Protein AF-A0A8X7PWW2-F1 (afdb_monomer_lite)

Secondary structure (DSSP, 8-state):
-HHHHHHHHHHHHHHHHHHHHHHHHHHHHHHHHHHHHHHHHHHHHHHHHHHHHHHHHHHHHHHHHHHHHHHHHHHHHHHHHHHHHHHHHHHHHHHHHHHHHHHHHHHHHHHHHHHHHHHHHHHHHHHHHHHHHHHHHHHHHHHGGGHHHHHHHHHHHHHHHHHHHHHHHHTTS-HHHHHHHHHHHT--HHHHHHHT---S---------------------------------SSSSHHHHHHHHHHHHHHHHHHHHHHHHHHHHHTSPPP-TTHHHHHHHHHHHHHHHHHHHHHTT--

Foldseek 3Di:
DVVVVVVVVVVVVVVVVVVVVVVVVVVVVVVVVVVVVVVVVVVVVVVVVVVVVVVVVVVVVVVVVVVVVVVVVVVVVVVVVVVVVVVVVVVVVVVVVVVVVVVVVVVVVVVVVVVVVVVVVVVVCVVVVVVVVVVVVVVVVVCVVVPVVVVVVVVVLVVVLVVLVVVCVVVVNDPVSVVVSCVSVVDDLVVCVVVPHRPDDDDDDYDDDDDDDDDDDDDDDDDDDDDDDDDPDDPPPVVVVVVVVVVVVVVVVVVVVVVVVVVVVVPDPDPDPVVVVVVVVVVVVVVVVVVVVVVVPPD

Organism: Brassica carinata (NCBI:txid52824)

pLDDT: mean 73.0, std 20.3, range [29.95, 98.56]

Radius of gyration: 68.75 Å; chains: 1; bounding box: 147×40×204 Å

Sequence (299 aa):
MDIELERTLKQAMANQEDNRLSNDNQNRKLKETIDDLNLKLTNCLRTIESKNVELLNLQTALGQYYAKSAKEHFERELMVAKDEMMKLNARLKDADERLESSNKEKEDLTAKLVRKRVSKVEEDNATTVLEQSMTRLNRMSVESDNLADRCLMSNKLCMIAIKLLVTYFQKNHSKEVLDLMVRMLGFSEEDKERIGVAQQGGGGKGVVRGVLGLPGRFVGGILGGKSAGSHANVAASDNQSLRIYGWISYSKTQKSEKEEKQKRQQQQPKPNKIRRRQDKTHLCRLNQNSQRCSQITRE

Structure (mmCIF, N/CA/C/O backbone):
data_AF-A0A8X7PWW2-F1
#
_entry.id   AF-A0A8X7PWW2-F1
#
loop_
_atom_site.group_PDB
_atom_site.id
_atom_site.type_symbol
_atom_site.label_atom_id
_atom_site.label_alt_id
_atom_site.label_comp_id
_atom_site.label_asym_id
_atom_site.label_entity_id
_atom_site.label_seq_id
_atom_site.pdbx_PDB_ins_code
_atom_site.Cartn_x
_atom_site.Cartn_y
_atom_site.Cartn_z
_atom_site.occupancy
_atom_site.B_iso_or_equiv
_atom_site.auth_seq_id
_atom_site.auth_comp_id
_atom_site.auth_asym_id
_atom_site.auth_atom_id
_atom_site.pdbx_PDB_model_num
ATOM 1 N N . MET A 1 1 ? -64.036 -21.396 77.551 1.00 61.25 1 MET A N 1
ATOM 2 C CA . MET A 1 1 ? -63.713 -21.482 76.111 1.00 61.25 1 MET A CA 1
ATOM 3 C C . MET A 1 1 ? -63.054 -20.193 75.609 1.00 61.25 1 MET A C 1
ATOM 5 O O . MET A 1 1 ? -62.076 -20.294 74.886 1.00 61.25 1 MET A O 1
ATOM 9 N N . ASP A 1 2 ? -63.476 -19.006 76.069 1.00 77.81 2 ASP A N 1
ATOM 10 C CA . ASP A 1 2 ? -62.911 -17.710 75.626 1.00 77.81 2 ASP A CA 1
ATOM 11 C C . ASP A 1 2 ? -61.417 -17.476 75.923 1.00 77.81 2 ASP A C 1
ATOM 13 O O . ASP A 1 2 ? -60.705 -16.931 75.085 1.00 77.81 2 ASP A O 1
ATOM 17 N N . ILE A 1 3 ? -60.899 -17.932 77.069 1.00 86.94 3 ILE A N 1
ATOM 18 C CA . ILE A 1 3 ? -59.500 -17.662 77.476 1.00 86.94 3 ILE A CA 1
ATOM 19 C C . ILE A 1 3 ? -58.479 -18.350 76.547 1.00 86.94 3 ILE A C 1
ATOM 21 O O . ILE A 1 3 ? -57.385 -17.840 76.302 1.00 86.94 3 ILE A O 1
ATOM 25 N N . GLU A 1 4 ? -58.819 -19.528 76.027 1.00 89.38 4 GLU A N 1
ATOM 26 C CA . GLU A 1 4 ? -57.927 -20.335 75.187 1.00 89.38 4 GLU A CA 1
ATOM 27 C C . GLU A 1 4 ? -57.887 -19.813 73.743 1.00 89.38 4 GLU A C 1
ATOM 29 O O . GLU A 1 4 ? -56.823 -19.764 73.118 1.00 89.38 4 GLU A O 1
ATOM 34 N N . LEU A 1 5 ? -59.024 -19.299 73.260 1.00 92.56 5 LEU A N 1
ATOM 35 C CA . LEU A 1 5 ? -59.118 -18.558 72.005 1.00 92.56 5 LEU A CA 1
ATOM 36 C C . LEU A 1 5 ? -58.330 -17.239 72.066 1.00 92.56 5 LEU A C 1
ATOM 38 O O . LEU A 1 5 ? -57.594 -16.905 71.141 1.00 92.56 5 LEU A O 1
ATOM 42 N N . GLU A 1 6 ? -58.422 -16.503 73.174 1.00 92.81 6 GLU A N 1
ATOM 43 C CA . GLU A 1 6 ? -57.685 -15.247 73.342 1.00 92.81 6 GLU A CA 1
ATOM 44 C C . GLU A 1 6 ? -56.162 -15.472 73.361 1.00 92.81 6 GLU A C 1
ATOM 46 O O . GLU A 1 6 ? -55.400 -14.725 72.738 1.00 92.81 6 GLU A O 1
ATOM 51 N N . ARG A 1 7 ? -55.700 -16.535 74.036 1.00 93.25 7 ARG A N 1
ATOM 52 C CA . ARG A 1 7 ? -54.276 -16.898 74.084 1.00 93.25 7 ARG A CA 1
ATOM 53 C C . ARG A 1 7 ? -53.745 -17.302 72.704 1.00 93.25 7 ARG A C 1
ATOM 55 O O . ARG A 1 7 ? -52.667 -16.854 72.317 1.00 93.25 7 ARG A O 1
ATOM 62 N N . THR A 1 8 ? -54.500 -18.106 71.957 1.00 93.81 8 THR A N 1
ATOM 63 C CA . THR A 1 8 ? -54.115 -18.539 70.602 1.00 93.81 8 THR A CA 1
ATOM 64 C C . THR A 1 8 ? -54.113 -17.383 69.603 1.00 93.81 8 THR A C 1
ATOM 66 O O . THR A 1 8 ? -53.179 -17.283 68.808 1.00 93.81 8 THR A O 1
ATOM 69 N N . LEU A 1 9 ? -55.073 -16.455 69.685 1.00 94.88 9 LEU A N 1
ATOM 70 C CA . LEU A 1 9 ? -55.089 -15.245 68.857 1.00 94.88 9 LEU A CA 1
ATOM 71 C C . LEU A 1 9 ? -53.864 -14.358 69.118 1.00 94.88 9 LEU A C 1
ATOM 73 O O . LEU A 1 9 ? -53.186 -13.957 68.174 1.00 94.88 9 LEU A O 1
ATOM 77 N N . LYS A 1 10 ? -53.534 -14.096 70.391 1.00 95.69 10 LYS A N 1
ATOM 78 C CA . LYS A 1 10 ? -52.339 -13.318 70.767 1.00 95.69 10 LYS A CA 1
ATOM 79 C C . LYS A 1 10 ? -51.056 -13.955 70.236 1.00 95.69 10 LYS A C 1
ATOM 81 O O . LYS A 1 10 ? -50.194 -13.253 69.714 1.00 95.69 10 LYS A O 1
ATOM 86 N N . GLN A 1 11 ? -50.946 -15.279 70.324 1.00 95.31 11 GLN A N 1
ATOM 87 C CA . GLN A 1 11 ? -49.800 -16.008 69.789 1.00 95.31 11 GLN A CA 1
ATOM 88 C C . GLN A 1 11 ? -49.737 -15.951 68.255 1.00 95.31 11 GLN A C 1
ATOM 90 O O . GLN A 1 11 ? -48.663 -15.742 67.698 1.00 95.31 11 GLN A O 1
ATOM 95 N N . ALA A 1 12 ? -50.873 -16.082 67.565 1.00 95.25 12 ALA A N 1
ATOM 96 C CA . ALA A 1 12 ? -50.936 -15.955 66.111 1.00 95.25 12 ALA A CA 1
ATOM 97 C C . ALA A 1 12 ? -50.538 -14.547 65.640 1.00 95.25 12 ALA A C 1
ATOM 99 O O . ALA A 1 12 ? -49.785 -14.423 64.677 1.00 95.25 12 ALA A O 1
ATOM 100 N N . MET A 1 13 ? -50.977 -13.499 66.345 1.00 95.50 13 MET A N 1
ATOM 101 C CA . MET A 1 13 ? -50.582 -12.115 66.066 1.00 95.50 13 MET A CA 1
ATOM 102 C C . MET A 1 13 ? -49.083 -11.883 66.281 1.00 95.50 13 MET A C 1
ATOM 104 O O . MET A 1 13 ? -48.447 -11.253 65.440 1.00 95.50 13 MET A O 1
ATOM 108 N N . ALA A 1 14 ? -48.507 -12.416 67.365 1.00 95.94 14 ALA A N 1
ATOM 109 C CA . ALA A 1 14 ? -47.067 -12.333 67.615 1.00 95.94 14 ALA A CA 1
ATOM 110 C C . ALA A 1 14 ? -46.265 -13.030 66.502 1.00 95.94 14 ALA A C 1
ATOM 112 O O . ALA A 1 14 ? -45.388 -12.420 65.899 1.00 95.94 14 ALA A O 1
ATOM 113 N N . ASN A 1 15 ? -46.648 -14.259 66.141 1.00 95.75 15 ASN A N 1
ATOM 114 C CA . ASN A 1 15 ? -46.017 -15.001 65.047 1.00 95.75 15 ASN A CA 1
ATOM 115 C C . ASN A 1 15 ? -46.162 -14.283 63.693 1.00 95.75 15 ASN A C 1
ATOM 117 O O . ASN A 1 15 ? -45.264 -14.337 62.853 1.00 95.75 15 ASN A O 1
ATOM 121 N N . GLN A 1 16 ? -47.303 -13.632 63.449 1.00 95.94 16 GLN A N 1
ATOM 122 C CA . GLN A 1 16 ? -47.535 -12.859 62.231 1.00 95.94 16 GLN A CA 1
ATOM 123 C C . GLN A 1 16 ? -46.622 -11.629 62.164 1.00 95.94 16 GLN A C 1
ATOM 125 O O . GLN A 1 16 ? -46.063 -11.358 61.100 1.00 95.94 16 GLN A O 1
ATOM 130 N N . GLU A 1 17 ? -46.450 -10.906 63.272 1.00 96.19 17 GLU A N 1
ATOM 131 C CA . GLU A 1 17 ? -45.549 -9.751 63.334 1.00 96.19 17 GLU A CA 1
ATOM 132 C C . GLU A 1 17 ? -44.083 -10.180 63.179 1.00 96.19 17 GLU A C 1
ATOM 134 O O . GLU A 1 17 ? -43.362 -9.585 62.379 1.00 96.19 17 GLU A O 1
ATOM 139 N N . ASP A 1 18 ? -43.665 -11.270 63.828 1.00 96.19 18 ASP A N 1
ATOM 140 C CA . ASP A 1 18 ? -42.315 -11.833 63.679 1.00 96.19 18 ASP A CA 1
ATOM 141 C C . ASP A 1 18 ? -42.022 -12.238 62.227 1.00 96.19 18 ASP A C 1
ATOM 143 O O . ASP A 1 18 ? -40.964 -11.917 61.674 1.00 96.19 18 ASP A O 1
ATOM 147 N N . ASN A 1 19 ? -42.986 -12.884 61.562 1.00 96.12 19 ASN A N 1
ATOM 148 C CA . ASN A 1 19 ? -42.879 -13.213 60.142 1.00 96.12 19 ASN A CA 1
ATOM 149 C C . ASN A 1 19 ? -42.802 -11.955 59.266 1.00 96.12 19 ASN A C 1
ATOM 151 O O . ASN A 1 19 ? -42.033 -11.940 58.301 1.00 96.12 19 ASN A O 1
ATOM 155 N N . ARG A 1 20 ? -43.553 -10.893 59.594 1.00 96.88 20 ARG A N 1
ATOM 156 C CA . ARG A 1 20 ? -43.491 -9.616 58.865 1.00 96.88 20 ARG A CA 1
ATOM 157 C C . ARG A 1 20 ? -42.103 -8.991 58.980 1.00 96.88 20 ARG A C 1
ATOM 159 O O . ARG A 1 20 ? -41.497 -8.685 57.957 1.00 96.88 20 ARG A O 1
ATOM 166 N N . LEU A 1 21 ? -41.568 -8.888 60.196 1.00 96.44 21 LEU A N 1
ATOM 167 C CA . LEU A 1 21 ? -40.238 -8.326 60.455 1.00 96.44 21 LEU A CA 1
ATOM 168 C C . LEU A 1 21 ? -39.122 -9.148 59.794 1.00 96.44 21 LEU A C 1
ATOM 170 O O . LEU A 1 21 ? -38.176 -8.585 59.235 1.00 96.44 21 LEU A O 1
ATOM 174 N N . SER A 1 22 ? -39.237 -10.479 59.812 1.00 97.12 22 SER A N 1
ATOM 175 C CA . SER A 1 22 ? -38.301 -11.378 59.128 1.00 97.12 22 SER A CA 1
ATOM 176 C C . SER A 1 22 ? -38.307 -11.154 57.612 1.00 97.12 22 SER A C 1
ATOM 178 O O . SER A 1 22 ? -37.244 -11.003 57.001 1.00 97.12 22 SER A O 1
ATOM 180 N N . ASN A 1 23 ? -39.494 -11.053 57.009 1.00 96.88 23 ASN A N 1
ATOM 181 C CA . ASN A 1 23 ? -39.643 -10.826 55.575 1.00 96.88 23 ASN A CA 1
ATOM 182 C C . ASN A 1 23 ? -39.149 -9.428 55.162 1.00 96.88 23 ASN A C 1
ATOM 184 O O . ASN A 1 23 ? -38.440 -9.291 54.168 1.00 96.88 23 ASN A O 1
ATOM 188 N N . ASP A 1 24 ? -39.433 -8.396 55.961 1.00 97.56 24 ASP A N 1
ATOM 189 C CA . ASP A 1 24 ? -38.930 -7.035 55.741 1.00 97.56 24 ASP A CA 1
ATOM 190 C C . ASP A 1 24 ? -37.392 -6.991 55.774 1.00 97.56 24 ASP A C 1
ATOM 192 O O . ASP A 1 24 ? -36.757 -6.369 54.917 1.00 97.56 24 ASP A O 1
ATOM 196 N N . ASN A 1 25 ? -36.768 -7.718 56.706 1.00 97.38 25 ASN A N 1
ATOM 197 C CA . ASN A 1 25 ? -35.312 -7.851 56.773 1.00 97.38 25 ASN A CA 1
ATOM 198 C C . ASN A 1 25 ? -34.736 -8.594 55.553 1.00 97.38 25 ASN A C 1
ATOM 200 O O . ASN A 1 25 ? -33.713 -8.179 55.005 1.00 97.38 25 ASN A O 1
ATOM 204 N N . GLN A 1 26 ? -35.380 -9.674 55.096 1.00 97.25 26 GLN A N 1
ATOM 205 C CA . GLN A 1 26 ? -34.965 -10.377 53.876 1.00 97.25 26 GLN A CA 1
ATOM 206 C C . GLN A 1 26 ? -35.110 -9.496 52.631 1.00 97.25 26 GLN A C 1
ATOM 208 O O . GLN A 1 26 ? -34.175 -9.420 51.833 1.00 97.25 26 GLN A O 1
ATOM 213 N N . ASN A 1 27 ? -36.218 -8.765 52.501 1.00 97.38 27 ASN A N 1
ATOM 214 C CA . ASN A 1 27 ? -36.436 -7.806 51.419 1.00 97.38 27 ASN A CA 1
ATOM 215 C C . ASN A 1 27 ? -35.365 -6.712 51.406 1.00 97.38 27 ASN A C 1
ATOM 217 O O . ASN A 1 27 ? -34.857 -6.364 50.339 1.00 97.38 27 ASN A O 1
ATOM 221 N N . ARG A 1 28 ? -34.965 -6.207 52.581 1.00 98.00 28 ARG A N 1
ATOM 222 C CA . ARG A 1 28 ? -33.878 -5.227 52.687 1.00 98.00 28 ARG A CA 1
ATOM 223 C C . ARG A 1 28 ? -32.549 -5.796 52.186 1.00 98.00 28 ARG A C 1
ATOM 225 O O . ARG A 1 28 ? -31.910 -5.174 51.344 1.00 98.00 28 ARG A O 1
ATOM 232 N N . LYS A 1 29 ? -32.176 -7.002 52.628 1.00 98.06 29 LYS A N 1
ATOM 233 C CA . LYS A 1 29 ? -30.939 -7.684 52.195 1.00 98.06 29 LYS A CA 1
ATOM 234 C C . LYS A 1 29 ? -30.923 -7.978 50.695 1.00 98.06 29 LYS A C 1
ATOM 236 O O . LYS A 1 29 ? -29.900 -7.792 50.036 1.00 98.06 29 LYS A O 1
ATOM 241 N N . LEU A 1 30 ? -32.050 -8.429 50.142 1.00 97.81 30 LEU A N 1
ATOM 242 C CA . LEU A 1 30 ? -32.186 -8.670 48.705 1.00 97.81 30 LEU A CA 1
ATOM 243 C C . LEU A 1 30 ? -32.016 -7.372 47.915 1.00 97.81 30 LEU A C 1
ATOM 245 O O . LEU A 1 30 ? -31.318 -7.368 46.906 1.00 97.81 30 LEU A O 1
ATOM 249 N N . LYS A 1 31 ? -32.587 -6.266 48.399 1.00 98.38 31 LYS A N 1
ATOM 250 C CA . LYS A 1 31 ? -32.435 -4.953 47.770 1.00 98.38 31 LYS A CA 1
ATOM 251 C C . LYS A 1 31 ? -30.987 -4.460 47.797 1.00 98.38 31 LYS A C 1
ATOM 253 O O . LYS A 1 31 ? -30.467 -4.097 46.750 1.00 98.38 31 LYS A O 1
ATOM 258 N N . GLU A 1 32 ? -30.315 -4.556 48.944 1.00 98.19 32 GLU A N 1
ATOM 259 C CA . GLU A 1 32 ? -28.882 -4.242 49.073 1.00 98.19 32 GLU A CA 1
ATOM 260 C C . GLU A 1 32 ? -28.029 -5.083 48.100 1.00 98.19 32 GLU A C 1
ATOM 262 O O . GLU A 1 32 ? -27.127 -4.564 47.445 1.00 98.19 32 GLU A O 1
ATOM 267 N N . THR A 1 33 ? -28.354 -6.372 47.942 1.00 98.12 33 THR A N 1
ATOM 268 C CA . THR A 1 33 ? -27.656 -7.268 47.002 1.00 98.12 33 THR A CA 1
ATOM 269 C C . THR A 1 33 ? -27.904 -6.874 45.543 1.00 98.12 33 THR A C 1
ATOM 271 O O . THR A 1 33 ? -26.978 -6.883 44.735 1.00 98.12 33 THR A O 1
ATOM 274 N N . ILE A 1 34 ? -29.142 -6.515 45.189 1.00 98.38 34 ILE A N 1
ATOM 275 C CA . ILE A 1 34 ? -29.493 -6.036 43.845 1.00 98.38 34 ILE A CA 1
ATOM 276 C C . ILE A 1 34 ? -28.732 -4.745 43.524 1.00 98.38 34 ILE A C 1
ATOM 278 O O . ILE A 1 34 ? -28.199 -4.611 42.422 1.00 98.38 34 ILE A O 1
ATOM 282 N N . ASP A 1 35 ? -28.640 -3.822 44.478 1.00 98.44 35 ASP A N 1
ATOM 283 C CA . ASP A 1 35 ? -27.946 -2.549 44.294 1.00 98.44 35 ASP A CA 1
ATOM 284 C C . ASP A 1 35 ? -26.426 -2.746 44.121 1.00 98.44 35 ASP A C 1
ATOM 286 O O . ASP A 1 35 ? -25.836 -2.172 43.201 1.00 98.44 35 ASP A O 1
ATOM 290 N N . ASP A 1 36 ? -25.794 -3.625 44.913 1.00 98.50 36 ASP A N 1
ATOM 291 C CA . ASP A 1 36 ? -24.378 -4.004 44.742 1.00 98.50 36 ASP A CA 1
ATOM 292 C C . ASP A 1 36 ? -24.114 -4.656 43.374 1.00 98.50 36 ASP A C 1
ATOM 294 O O . ASP A 1 36 ? -23.158 -4.304 42.673 1.00 98.50 36 ASP A O 1
ATOM 298 N N . LEU A 1 37 ? -24.986 -5.574 42.945 1.00 98.38 37 LEU A N 1
ATOM 299 C CA . LEU A 1 37 ? -24.871 -6.222 41.638 1.00 98.38 37 LEU A CA 1
ATOM 300 C C . LEU A 1 37 ? -25.042 -5.226 40.487 1.00 98.38 37 LEU A C 1
ATOM 302 O O . LEU A 1 37 ? -24.274 -5.271 39.525 1.00 98.38 37 LEU A O 1
ATOM 306 N N . ASN A 1 38 ? -25.992 -4.296 40.589 1.00 98.31 38 ASN A N 1
ATOM 307 C CA . ASN A 1 38 ? -26.186 -3.241 39.594 1.00 98.31 38 ASN A CA 1
ATOM 308 C C . ASN A 1 38 ? -24.971 -2.310 39.504 1.00 98.31 38 ASN A C 1
ATOM 310 O O . ASN A 1 38 ? -24.558 -1.930 38.402 1.00 98.31 38 ASN A O 1
ATOM 314 N N . LEU A 1 39 ? -24.352 -1.980 40.640 1.00 98.38 39 LEU A N 1
ATOM 315 C CA . LEU A 1 39 ? -23.125 -1.188 40.673 1.00 98.38 39 LEU A CA 1
ATOM 316 C C . LEU A 1 39 ? -21.969 -1.925 39.984 1.00 98.38 39 LEU A C 1
ATOM 318 O O . LEU A 1 39 ? -21.282 -1.350 39.134 1.00 98.38 39 LEU A O 1
ATOM 322 N N . LYS A 1 40 ? -21.777 -3.213 40.296 1.00 98.44 40 LYS A N 1
ATOM 323 C CA . LYS A 1 40 ? -20.759 -4.063 39.655 1.00 98.44 40 LYS A CA 1
ATOM 324 C C . LYS A 1 40 ? -20.987 -4.196 38.153 1.00 98.44 40 LYS A C 1
ATOM 326 O O . LYS A 1 40 ? -20.033 -4.069 37.386 1.00 98.44 40 LYS A O 1
ATOM 331 N N . LEU A 1 41 ? -22.235 -4.387 37.725 1.00 98.50 41 LEU A N 1
ATOM 332 C CA . LEU A 1 41 ? -22.604 -4.460 36.313 1.00 98.50 41 LEU A CA 1
ATOM 333 C C . LEU A 1 41 ? -22.280 -3.151 35.586 1.00 98.50 41 LEU A C 1
ATOM 335 O O . LEU A 1 41 ? -21.643 -3.170 34.536 1.00 98.50 41 LEU A O 1
ATOM 339 N N . THR A 1 42 ? -22.647 -2.014 36.176 1.00 98.44 42 THR A N 1
ATOM 340 C CA . THR A 1 42 ? -22.366 -0.687 35.610 1.00 98.44 42 THR A CA 1
ATOM 341 C C . THR A 1 42 ? -20.863 -0.437 35.484 1.00 98.44 42 THR A C 1
ATOM 343 O O . THR A 1 42 ? -20.392 0.066 34.464 1.00 98.44 42 THR A O 1
ATOM 346 N N . ASN A 1 43 ? -20.084 -0.822 36.496 1.00 98.44 43 ASN A N 1
ATOM 347 C CA . ASN A 1 43 ? -18.628 -0.706 36.451 1.00 98.44 43 ASN A CA 1
ATOM 348 C C . ASN A 1 43 ? -18.016 -1.613 35.375 1.00 98.44 43 ASN A C 1
ATOM 350 O O . ASN A 1 43 ? -17.156 -1.159 34.624 1.00 98.44 43 ASN A O 1
ATOM 354 N N . CYS A 1 44 ? -18.494 -2.854 35.250 1.00 98.25 44 CYS A N 1
ATOM 355 C CA . CYS A 1 44 ? -18.056 -3.779 34.206 1.00 98.25 44 CYS A CA 1
ATOM 356 C C . CYS A 1 44 ? -18.354 -3.233 32.802 1.00 98.25 44 CYS A C 1
ATOM 358 O O . CYS A 1 44 ? -17.464 -3.218 31.951 1.00 98.25 44 CYS A O 1
ATOM 360 N N . LEU A 1 45 ? -19.563 -2.708 32.578 1.00 98.56 45 LEU A N 1
ATOM 361 C CA . LEU A 1 45 ? -19.946 -2.076 31.313 1.00 98.56 45 LEU A CA 1
ATOM 362 C C . LEU A 1 45 ? -19.024 -0.901 30.966 1.00 98.56 45 LEU A C 1
ATOM 364 O O . LEU A 1 45 ? -18.500 -0.851 29.855 1.00 98.56 45 LEU A O 1
ATOM 368 N N . ARG A 1 46 ? -18.726 -0.023 31.933 1.00 98.38 46 ARG A N 1
ATOM 369 C CA . ARG A 1 46 ? -17.795 1.100 31.729 1.00 98.38 46 ARG A CA 1
ATOM 370 C C . ARG A 1 46 ? -16.389 0.625 31.347 1.00 98.38 46 ARG A C 1
ATOM 372 O O . ARG A 1 46 ? -15.749 1.209 30.474 1.00 98.38 46 ARG A O 1
ATOM 379 N N . THR A 1 47 ? -15.892 -0.439 31.980 1.00 98.38 47 THR A N 1
ATOM 380 C CA . THR A 1 47 ? -14.591 -1.029 31.627 1.00 98.38 47 THR A CA 1
ATOM 381 C C . THR A 1 47 ? -14.601 -1.609 30.213 1.00 98.38 47 THR A C 1
ATOM 383 O O . THR A 1 47 ? -13.644 -1.400 29.468 1.00 98.38 47 THR A O 1
ATOM 386 N N . ILE A 1 48 ? -15.676 -2.296 29.818 1.00 98.31 48 ILE A N 1
ATOM 387 C CA . ILE A 1 48 ? -15.828 -2.841 28.462 1.00 98.31 48 ILE A CA 1
ATOM 388 C C . ILE A 1 48 ? -15.841 -1.712 27.425 1.00 98.31 48 ILE A C 1
ATOM 390 O O . ILE A 1 48 ? -15.128 -1.792 26.427 1.00 98.31 48 ILE A O 1
ATOM 394 N N . GLU A 1 49 ? -16.591 -0.637 27.666 1.00 98.38 49 GLU A N 1
ATOM 395 C CA . GLU A 1 49 ? -16.629 0.532 26.780 1.00 98.38 49 GLU A CA 1
ATOM 396 C C . GLU A 1 49 ? -15.249 1.181 26.625 1.00 98.38 49 GLU A C 1
ATOM 398 O O . GLU A 1 49 ? -14.808 1.432 25.503 1.00 98.38 49 GLU A O 1
ATOM 403 N N . SER A 1 50 ? -14.522 1.370 27.731 1.00 98.38 50 SER A N 1
ATOM 404 C CA . SER A 1 50 ? -13.149 1.885 27.703 1.00 98.38 50 SER A CA 1
ATOM 405 C C . SER A 1 50 ? -12.221 1.002 26.860 1.00 98.38 50 SER A C 1
ATOM 407 O O . SER A 1 50 ? -11.471 1.513 26.024 1.00 98.38 50 SER A O 1
ATOM 409 N N . LYS A 1 51 ? -12.309 -0.325 27.013 1.00 98.38 51 LYS A N 1
ATOM 410 C CA . LYS A 1 51 ? -11.505 -1.274 26.230 1.00 98.38 51 LYS A CA 1
ATOM 411 C C . LYS A 1 51 ? -11.890 -1.318 24.754 1.00 98.38 51 LYS A C 1
ATOM 413 O O . LYS A 1 51 ? -11.011 -1.461 23.909 1.00 98.38 51 LYS A O 1
ATOM 418 N N . ASN A 1 52 ? -13.162 -1.125 24.421 1.00 98.38 52 ASN A N 1
ATOM 419 C CA . ASN A 1 52 ? -13.605 -1.026 23.031 1.00 98.38 52 ASN A CA 1
ATOM 420 C C . ASN A 1 52 ? -13.023 0.209 22.329 1.00 98.38 52 ASN A C 1
ATOM 422 O O . ASN A 1 52 ? -12.604 0.111 21.175 1.00 98.38 52 ASN A O 1
ATOM 426 N N . VAL A 1 53 ? -12.945 1.350 23.021 1.00 98.25 53 VAL A N 1
ATOM 427 C CA . VAL A 1 53 ? -12.294 2.559 22.489 1.00 98.25 53 VAL A CA 1
ATOM 428 C C . VAL A 1 53 ? -10.794 2.326 22.279 1.00 98.25 53 VAL A C 1
ATOM 430 O O . VAL A 1 53 ? -10.260 2.678 21.229 1.00 98.25 53 VAL A O 1
ATOM 433 N N . GLU A 1 54 ? -10.115 1.687 23.236 1.00 98.19 54 GLU A N 1
ATOM 434 C CA . GLU A 1 54 ? -8.692 1.340 23.117 1.00 98.19 54 GLU A CA 1
ATOM 435 C C . GLU A 1 54 ? -8.427 0.421 21.911 1.00 98.19 54 GLU A C 1
ATOM 437 O O . GLU A 1 54 ? -7.543 0.700 21.099 1.00 98.19 54 GLU A O 1
ATOM 442 N N . LEU A 1 55 ? -9.241 -0.625 21.732 1.00 98.38 55 LEU A N 1
ATOM 443 C CA . LEU A 1 55 ? -9.148 -1.528 20.581 1.00 98.38 55 LEU A CA 1
ATOM 444 C C . LEU A 1 55 ? -9.374 -0.805 19.250 1.00 98.38 55 LEU A C 1
ATOM 446 O O . LEU A 1 55 ? -8.637 -1.047 18.293 1.00 98.38 55 LEU A O 1
ATOM 450 N N . LEU A 1 56 ? -10.351 0.103 19.183 1.00 97.94 56 LEU A N 1
ATOM 451 C CA . LEU A 1 56 ? -10.616 0.892 17.980 1.00 97.94 56 LEU A CA 1
ATOM 452 C C . LEU A 1 56 ? -9.431 1.801 17.626 1.00 97.94 56 LEU A C 1
ATOM 454 O O . LEU A 1 56 ? -9.036 1.892 16.459 1.00 97.94 56 LEU A O 1
ATOM 458 N N . ASN A 1 57 ? -8.838 2.441 18.634 1.00 98.12 57 ASN A N 1
ATOM 459 C CA . ASN A 1 57 ? -7.666 3.293 18.460 1.00 98.12 57 ASN A CA 1
ATOM 460 C C . ASN A 1 57 ? -6.466 2.484 17.955 1.00 98.12 57 ASN A C 1
ATOM 462 O O . ASN A 1 57 ? -5.820 2.887 16.988 1.00 98.12 57 ASN A O 1
ATOM 466 N N . LEU A 1 58 ? -6.209 1.312 18.543 1.00 98.31 58 LEU A N 1
ATOM 467 C CA . LEU A 1 58 ? -5.133 0.418 18.110 1.00 98.31 58 LEU A CA 1
ATOM 468 C C . LEU A 1 58 ? -5.354 -0.099 16.685 1.00 98.31 58 LEU A C 1
ATOM 470 O O . LEU A 1 58 ? -4.429 -0.084 15.874 1.00 98.31 58 LEU A O 1
ATOM 474 N N . GLN A 1 59 ? -6.578 -0.501 16.341 1.00 97.62 59 GLN A N 1
ATOM 475 C CA . GLN A 1 59 ? -6.916 -0.936 14.986 1.00 97.62 59 GLN A CA 1
ATOM 476 C C . GLN A 1 59 ? -6.703 0.187 13.961 1.00 97.62 59 GLN A C 1
ATOM 478 O O . GLN A 1 59 ? -6.190 -0.060 12.867 1.00 97.62 59 GLN A O 1
ATOM 483 N N . THR A 1 60 ? -7.052 1.424 14.320 1.00 97.69 60 THR A N 1
ATOM 484 C CA . THR A 1 60 ? -6.835 2.603 13.472 1.00 97.69 60 THR A CA 1
ATOM 485 C C . THR A 1 60 ? -5.345 2.891 13.296 1.00 97.69 60 THR A C 1
ATOM 487 O O . THR A 1 60 ? -4.891 3.078 12.167 1.00 97.69 60 THR A O 1
ATOM 490 N N . ALA A 1 61 ? -4.568 2.860 14.383 1.00 97.75 61 ALA A N 1
ATOM 491 C CA . ALA A 1 61 ? -3.124 3.078 14.350 1.00 97.75 61 ALA A CA 1
ATOM 492 C C . ALA A 1 61 ? -2.398 2.016 13.506 1.00 97.75 61 ALA A C 1
ATOM 494 O O . ALA A 1 61 ? -1.559 2.356 12.672 1.00 97.75 61 ALA A O 1
ATOM 495 N N . LEU A 1 62 ? -2.764 0.738 13.648 1.00 97.38 62 LEU A N 1
ATOM 496 C CA . LEU A 1 62 ? -2.221 -0.346 12.824 1.00 97.38 62 LEU A CA 1
ATOM 497 C C . LEU A 1 62 ? -2.591 -0.174 11.349 1.00 97.38 62 LEU A C 1
ATOM 499 O O . LEU A 1 62 ? -1.732 -0.319 10.479 1.00 97.38 62 LEU A O 1
ATOM 503 N N . GLY A 1 63 ? -3.845 0.184 11.056 1.00 96.75 63 GLY A N 1
ATOM 504 C CA . GLY A 1 63 ? -4.282 0.478 9.691 1.00 96.75 63 GLY A CA 1
ATOM 505 C C . GLY A 1 63 ? -3.458 1.596 9.045 1.00 96.75 63 GLY A C 1
ATOM 506 O O . GLY A 1 63 ? -3.009 1.458 7.907 1.00 96.75 63 GLY A O 1
ATOM 507 N N . GLN A 1 64 ? -3.197 2.674 9.788 1.00 96.00 64 GLN A N 1
ATOM 508 C CA . GLN A 1 64 ? -2.352 3.780 9.334 1.00 96.00 64 GLN A CA 1
ATOM 509 C C . GLN A 1 64 ? -0.891 3.361 9.142 1.00 96.00 64 GLN A C 1
ATOM 511 O O . GLN A 1 64 ? -0.279 3.750 8.149 1.00 96.00 64 GLN A O 1
ATOM 516 N N . TYR A 1 65 ? -0.338 2.552 10.048 1.00 96.50 65 TYR A N 1
ATOM 517 C CA . TYR A 1 65 ? 1.033 2.056 9.941 1.00 96.50 65 TYR A CA 1
ATOM 518 C C . TYR A 1 65 ? 1.241 1.223 8.671 1.00 96.50 65 TYR A C 1
ATOM 520 O O . TYR A 1 65 ? 2.161 1.505 7.904 1.00 96.50 65 TYR A O 1
ATOM 528 N N . TYR A 1 66 ? 0.359 0.256 8.394 1.00 94.81 66 TYR A N 1
ATOM 529 C CA . TYR A 1 66 ? 0.457 -0.554 7.175 1.00 94.81 66 TYR A CA 1
ATOM 530 C C . TYR A 1 66 ? 0.288 0.287 5.905 1.00 94.81 66 TYR A C 1
ATOM 532 O O . TYR A 1 66 ? 1.031 0.095 4.942 1.00 94.81 66 TYR A O 1
ATOM 540 N N . ALA A 1 67 ? -0.633 1.256 5.908 1.00 93.69 67 ALA A N 1
ATOM 541 C CA . ALA A 1 67 ? -0.815 2.163 4.777 1.00 93.69 67 ALA A CA 1
ATOM 542 C C . ALA A 1 67 ? 0.428 3.039 4.532 1.00 93.69 67 ALA A C 1
ATOM 544 O O . ALA A 1 67 ? 0.872 3.183 3.392 1.00 93.69 67 ALA A O 1
ATOM 545 N N . LYS A 1 68 ? 1.015 3.597 5.597 1.00 92.00 68 LYS A N 1
ATOM 546 C CA . LYS A 1 68 ? 2.213 4.439 5.513 1.00 92.00 68 LYS A CA 1
ATOM 547 C C . LYS A 1 68 ? 3.444 3.634 5.098 1.00 92.00 68 LYS A C 1
ATOM 549 O O . LYS A 1 68 ? 4.169 4.071 4.215 1.00 92.00 68 LYS A O 1
ATOM 554 N N . SER A 1 69 ? 3.640 2.448 5.669 1.00 89.75 69 SER A N 1
ATOM 555 C CA . SER A 1 69 ? 4.766 1.570 5.339 1.00 89.75 69 SER A CA 1
ATOM 556 C C . SER A 1 69 ? 4.752 1.146 3.866 1.00 89.75 69 SER A C 1
ATOM 558 O O . SER A 1 69 ? 5.775 1.246 3.188 1.00 89.75 69 SER A O 1
ATOM 560 N N . ALA A 1 70 ? 3.582 0.764 3.340 1.00 91.12 70 ALA A N 1
ATOM 561 C CA . ALA A 1 70 ? 3.432 0.441 1.923 1.00 91.12 70 ALA A CA 1
ATOM 562 C C . ALA A 1 70 ? 3.726 1.656 1.028 1.00 91.12 70 ALA A C 1
ATOM 564 O O . ALA A 1 70 ? 4.457 1.541 0.046 1.00 91.12 70 ALA A O 1
ATOM 565 N N . LYS A 1 71 ? 3.205 2.836 1.389 1.00 93.00 71 LYS A N 1
ATOM 566 C CA . LYS A 1 71 ? 3.465 4.079 0.654 1.00 93.00 71 LYS A CA 1
ATOM 567 C C . LYS A 1 71 ? 4.958 4.422 0.621 1.00 93.00 71 LYS A C 1
ATOM 569 O O . LYS A 1 71 ? 5.487 4.690 -0.451 1.00 93.00 71 LYS A O 1
ATOM 574 N N . GLU A 1 72 ? 5.640 4.371 1.762 1.00 93.19 72 GLU A N 1
ATOM 575 C CA . GLU A 1 72 ? 7.076 4.655 1.841 1.00 93.19 72 GLU A CA 1
ATOM 576 C C . GLU A 1 72 ? 7.915 3.660 1.026 1.00 93.19 72 GLU A C 1
ATOM 578 O O . GLU A 1 72 ? 8.935 4.040 0.455 1.00 93.19 72 GLU A O 1
ATOM 583 N N . HIS A 1 73 ? 7.505 2.389 0.949 1.00 93.06 73 HIS A N 1
ATOM 584 C CA . HIS A 1 73 ? 8.169 1.401 0.097 1.00 93.06 73 HIS A CA 1
ATOM 585 C C . HIS A 1 73 ? 8.096 1.792 -1.382 1.00 93.06 73 HIS A C 1
ATOM 587 O O . HIS A 1 73 ? 9.134 1.910 -2.031 1.00 93.06 73 HIS A O 1
ATOM 593 N N . PHE A 1 74 ? 6.892 2.070 -1.891 1.00 91.19 74 PHE A N 1
ATOM 594 C CA . PHE A 1 74 ? 6.708 2.483 -3.284 1.00 91.19 74 PHE A CA 1
ATOM 595 C C . PHE A 1 74 ? 7.387 3.817 -3.598 1.00 91.19 74 PHE A C 1
ATOM 597 O O . PHE A 1 74 ? 7.913 3.990 -4.692 1.00 91.19 74 PHE A O 1
ATOM 604 N N . GLU A 1 75 ? 7.419 4.759 -2.653 1.00 93.38 75 GLU A N 1
ATOM 605 C CA . GLU A 1 75 ? 8.152 6.017 -2.825 1.00 93.38 75 GLU A CA 1
ATOM 606 C C . GLU A 1 75 ? 9.662 5.785 -2.969 1.00 93.38 75 GLU A C 1
ATOM 608 O O . GLU A 1 75 ? 10.289 6.394 -3.840 1.00 93.38 75 GLU A O 1
ATOM 613 N N . ARG A 1 76 ? 10.247 4.873 -2.179 1.00 94.69 76 ARG A N 1
ATOM 614 C CA . ARG A 1 76 ? 11.663 4.495 -2.318 1.00 94.69 76 ARG A CA 1
ATOM 615 C C . ARG A 1 76 ? 11.939 3.807 -3.652 1.00 94.69 76 ARG A C 1
ATOM 617 O O . ARG A 1 76 ? 12.883 4.196 -4.334 1.00 94.69 76 ARG A O 1
ATOM 624 N N . GLU A 1 77 ? 11.118 2.836 -4.049 1.00 95.25 77 GLU A N 1
ATOM 625 C CA . GLU A 1 77 ? 11.269 2.153 -5.343 1.00 95.25 77 GLU A CA 1
ATOM 626 C C . GLU A 1 77 ? 11.132 3.123 -6.521 1.00 95.25 77 GLU A C 1
ATOM 628 O O . GLU A 1 77 ? 11.926 3.084 -7.458 1.00 95.25 77 GLU A O 1
ATOM 633 N N . LEU A 1 78 ? 10.181 4.056 -6.449 1.00 95.81 78 LEU A N 1
ATOM 634 C CA . LEU A 1 78 ? 9.990 5.093 -7.460 1.00 95.81 78 LEU A CA 1
ATOM 635 C C . LEU A 1 78 ? 11.195 6.035 -7.548 1.00 95.81 78 LEU A C 1
ATOM 637 O O . LEU A 1 78 ? 11.564 6.452 -8.645 1.00 95.81 78 LEU A O 1
ATOM 641 N N . MET A 1 79 ? 11.820 6.374 -6.418 1.00 96.44 79 MET A N 1
ATOM 642 C CA . MET A 1 79 ? 13.044 7.175 -6.403 1.00 96.44 79 MET A CA 1
ATOM 643 C C . MET A 1 79 ? 14.213 6.431 -7.061 1.00 96.44 79 MET A C 1
ATOM 645 O O . MET A 1 79 ? 14.900 7.015 -7.897 1.00 96.44 79 MET A O 1
ATOM 649 N N . VAL A 1 80 ? 14.405 5.149 -6.735 1.00 97.06 80 VAL A N 1
ATOM 650 C CA . VAL A 1 80 ? 15.455 4.309 -7.337 1.00 97.06 80 VAL A CA 1
ATOM 651 C C . VAL A 1 80 ? 15.238 4.164 -8.843 1.00 97.06 80 VAL A C 1
ATOM 653 O O . VAL A 1 80 ? 16.150 4.437 -9.618 1.00 97.06 80 VAL A O 1
ATOM 656 N N . ALA A 1 81 ? 14.017 3.844 -9.278 1.00 95.94 81 ALA A N 1
ATOM 657 C CA . ALA A 1 81 ? 13.689 3.721 -10.697 1.00 95.94 81 ALA A CA 1
ATOM 658 C C . ALA A 1 81 ? 13.912 5.037 -11.465 1.00 95.94 81 ALA A C 1
ATOM 660 O O . ALA A 1 81 ? 14.384 5.027 -12.602 1.00 95.94 81 ALA A O 1
ATOM 661 N N . LYS A 1 82 ? 13.611 6.191 -10.850 1.00 97.25 82 LYS A N 1
ATOM 662 C CA . LYS A 1 82 ? 13.901 7.506 -11.445 1.00 97.25 82 LYS A CA 1
ATOM 663 C C . LYS A 1 82 ? 15.400 7.767 -11.576 1.00 97.25 82 LYS A C 1
ATOM 665 O O . LYS A 1 82 ? 15.822 8.267 -12.615 1.00 97.25 82 LYS A O 1
ATOM 670 N N . ASP A 1 83 ? 16.190 7.439 -10.560 1.00 97.25 83 ASP A N 1
ATOM 671 C CA . ASP A 1 83 ? 17.650 7.577 -10.605 1.00 97.25 83 ASP A CA 1
ATOM 672 C C . ASP A 1 83 ? 18.265 6.670 -11.687 1.00 97.25 83 ASP A C 1
ATOM 674 O O . ASP A 1 83 ? 19.079 7.114 -12.498 1.00 97.25 83 ASP A O 1
ATOM 678 N N . GLU A 1 84 ? 17.807 5.421 -11.791 1.00 97.25 84 GLU A N 1
ATOM 679 C CA . GLU A 1 84 ? 18.209 4.501 -12.859 1.00 97.25 84 GLU A CA 1
ATOM 680 C C . GLU A 1 84 ? 17.819 5.016 -14.249 1.00 97.25 84 GLU A C 1
ATOM 682 O O . GLU A 1 84 ? 18.643 4.994 -15.166 1.00 97.25 84 GLU A O 1
ATOM 687 N N . MET A 1 85 ? 16.604 5.551 -14.404 1.00 95.81 85 MET A N 1
ATOM 688 C CA . MET A 1 85 ? 16.161 6.179 -15.650 1.00 95.81 85 MET A CA 1
ATOM 689 C C . MET A 1 85 ? 17.068 7.355 -16.030 1.00 95.81 85 MET A C 1
ATOM 691 O O . MET A 1 85 ? 17.471 7.472 -17.186 1.00 95.81 85 MET A O 1
ATOM 695 N N . MET A 1 86 ? 17.428 8.213 -15.071 1.00 97.19 86 MET A N 1
ATOM 696 C CA . MET A 1 86 ? 18.338 9.336 -15.313 1.00 97.19 86 MET A CA 1
ATOM 697 C C . MET A 1 86 ? 19.734 8.855 -15.727 1.00 97.19 86 MET A C 1
ATOM 699 O O . MET A 1 86 ? 20.300 9.392 -16.680 1.00 97.19 86 MET A O 1
ATOM 703 N N . LYS A 1 87 ? 20.267 7.810 -15.080 1.00 98.00 87 LYS A N 1
ATOM 704 C CA . LYS A 1 87 ? 21.559 7.200 -15.438 1.00 98.00 87 LYS A CA 1
ATOM 705 C C . LYS A 1 87 ? 21.547 6.596 -16.841 1.00 98.00 87 LYS A C 1
ATOM 707 O O . LYS A 1 87 ? 22.491 6.806 -17.601 1.00 98.00 87 LYS A O 1
ATOM 712 N N . LEU A 1 88 ? 20.496 5.857 -17.198 1.00 96.94 88 LEU A N 1
ATOM 713 C CA . LEU A 1 88 ? 20.347 5.283 -18.537 1.00 96.94 88 LEU A CA 1
ATOM 714 C C . LEU A 1 88 ? 20.189 6.372 -19.597 1.00 96.94 88 LEU A C 1
ATOM 716 O O . LEU A 1 88 ? 20.831 6.293 -20.638 1.00 96.94 88 LEU A O 1
ATOM 720 N N . ASN A 1 89 ? 19.414 7.417 -19.312 1.00 96.94 89 ASN A N 1
ATOM 721 C CA . ASN A 1 89 ? 19.252 8.553 -20.214 1.00 96.94 89 ASN A CA 1
ATOM 722 C C . ASN A 1 89 ? 20.576 9.305 -20.438 1.00 96.94 89 ASN A C 1
ATOM 724 O O . ASN A 1 89 ? 20.876 9.704 -21.558 1.00 96.94 89 ASN A O 1
ATOM 728 N N . ALA A 1 90 ? 21.401 9.463 -19.399 1.00 97.75 90 ALA A N 1
ATOM 729 C CA . ALA A 1 90 ? 22.734 10.047 -19.537 1.00 97.75 90 ALA A CA 1
ATOM 730 C C . ALA A 1 90 ? 23.655 9.183 -20.419 1.00 97.75 90 ALA A C 1
ATOM 732 O O . ALA A 1 90 ? 24.333 9.711 -21.295 1.00 97.75 90 ALA A O 1
ATOM 733 N N . ARG A 1 91 ? 23.639 7.855 -20.236 1.00 97.25 91 ARG A N 1
ATOM 734 C CA . ARG A 1 91 ? 24.400 6.917 -21.084 1.00 97.25 91 ARG A CA 1
ATOM 735 C C . ARG A 1 91 ? 23.913 6.905 -22.530 1.00 97.25 91 ARG A C 1
ATOM 737 O O . ARG A 1 91 ? 24.732 6.794 -23.432 1.00 97.25 91 ARG A O 1
ATOM 744 N N . LEU A 1 92 ? 22.603 7.011 -22.742 1.00 97.25 92 LEU A N 1
ATOM 745 C CA . LEU A 1 92 ? 22.014 7.091 -24.074 1.00 97.25 92 LEU A CA 1
ATOM 746 C C . LEU A 1 92 ? 22.490 8.351 -24.801 1.00 97.25 92 LEU A C 1
ATOM 748 O O . LEU A 1 92 ? 22.934 8.251 -25.935 1.00 97.25 92 LEU A O 1
ATOM 752 N N . LYS A 1 93 ? 22.492 9.506 -24.123 1.00 97.75 93 LYS A N 1
ATOM 753 C CA . LYS A 1 93 ? 23.020 10.755 -24.690 1.00 97.75 93 LYS A CA 1
ATOM 754 C C . LYS A 1 93 ? 24.504 10.667 -25.051 1.00 97.75 93 LYS A C 1
ATOM 756 O O . LYS A 1 93 ? 24.869 11.063 -26.148 1.00 97.75 93 LYS A O 1
ATOM 761 N N . ASP A 1 94 ? 25.343 10.112 -24.174 1.00 97.44 94 ASP A N 1
ATOM 762 C CA . ASP A 1 94 ? 26.769 9.885 -24.481 1.00 97.44 94 ASP A CA 1
ATOM 763 C C . ASP A 1 94 ? 26.944 8.939 -25.685 1.00 97.44 94 ASP A C 1
ATOM 765 O O . ASP A 1 94 ? 27.779 9.174 -26.554 1.00 97.44 94 ASP A O 1
ATOM 769 N N . ALA A 1 95 ? 26.131 7.882 -25.781 1.00 96.25 95 ALA A N 1
ATOM 770 C CA . ALA A 1 95 ? 26.160 6.971 -26.923 1.00 96.25 95 ALA A CA 1
ATOM 771 C C . ALA A 1 95 ? 25.721 7.650 -28.233 1.00 96.25 95 ALA A C 1
ATOM 773 O O . ALA A 1 95 ? 26.370 7.435 -29.256 1.00 96.25 95 ALA A O 1
ATOM 774 N N . ASP A 1 96 ? 24.679 8.484 -28.198 1.00 96.56 96 ASP A N 1
ATOM 775 C CA . ASP A 1 96 ? 24.224 9.269 -29.351 1.00 96.56 96 ASP A CA 1
ATOM 776 C C . ASP A 1 96 ? 25.305 10.262 -29.802 1.00 96.56 96 ASP A C 1
ATOM 778 O O . ASP A 1 96 ? 25.635 10.322 -30.984 1.00 96.56 96 ASP A O 1
ATOM 782 N N . GLU A 1 97 ? 25.937 10.987 -28.874 1.00 97.31 97 GLU A N 1
ATOM 783 C CA . GLU A 1 97 ? 27.032 11.914 -29.192 1.00 97.31 97 GLU A CA 1
ATOM 784 C C . GLU A 1 97 ? 28.228 11.196 -29.845 1.00 97.31 97 GLU A C 1
ATOM 786 O O . GLU A 1 97 ? 28.815 11.699 -30.809 1.00 97.31 97 GLU A O 1
ATOM 791 N N . ARG A 1 98 ? 28.567 9.991 -29.369 1.00 96.06 98 ARG A N 1
ATOM 792 C CA . ARG A 1 98 ? 29.614 9.141 -29.966 1.00 96.06 98 ARG A CA 1
ATOM 793 C C . ARG A 1 98 ? 29.224 8.576 -31.329 1.00 96.06 98 ARG A C 1
ATOM 795 O O . ARG A 1 98 ? 30.085 8.409 -32.194 1.00 96.06 98 ARG A O 1
ATOM 802 N N . LEU A 1 99 ? 27.953 8.237 -31.524 1.00 95.81 99 LEU A N 1
ATOM 803 C CA . LEU A 1 99 ? 27.450 7.780 -32.815 1.00 95.81 99 LEU A CA 1
ATOM 804 C C . LEU A 1 99 ? 27.557 8.907 -33.845 1.00 95.81 99 LEU A C 1
ATOM 806 O O . LEU A 1 99 ? 28.065 8.683 -34.942 1.00 95.81 99 LEU A O 1
ATOM 810 N N . GLU A 1 100 ? 27.149 10.117 -33.467 1.00 95.62 100 GLU A N 1
ATOM 811 C CA . GLU A 1 100 ? 27.221 11.308 -34.311 1.00 95.62 100 GLU A CA 1
ATOM 812 C C . GLU A 1 100 ? 28.662 11.666 -34.692 1.00 95.62 100 GLU A C 1
ATOM 814 O O . GLU A 1 100 ? 28.934 11.979 -35.854 1.00 95.62 100 GLU A O 1
ATOM 819 N N . SER A 1 101 ? 29.618 11.590 -33.758 1.00 95.06 101 SER A N 1
ATOM 820 C CA . SER A 1 101 ? 31.033 11.824 -34.082 1.00 95.06 101 SER A CA 1
ATOM 821 C C . SER A 1 101 ? 31.587 10.758 -35.031 1.00 95.06 101 SER A C 1
ATOM 823 O O . SER A 1 101 ? 32.198 11.100 -36.044 1.00 95.06 101 SER A O 1
ATOM 825 N N . SER A 1 102 ? 31.297 9.478 -34.778 1.00 93.81 102 SER A N 1
ATOM 826 C CA . SER A 1 102 ? 31.711 8.383 -35.662 1.00 93.81 102 SER A CA 1
ATOM 827 C C . SER A 1 102 ? 31.081 8.488 -37.054 1.00 93.81 102 SER A C 1
ATOM 829 O O . SER A 1 102 ? 31.732 8.179 -38.055 1.00 93.81 102 SER A O 1
ATOM 831 N N . ASN A 1 103 ? 29.827 8.934 -37.148 1.00 94.56 103 ASN A N 1
ATOM 832 C CA . ASN A 1 103 ? 29.163 9.119 -38.432 1.00 94.56 103 ASN A CA 1
ATOM 833 C C . ASN A 1 103 ? 29.811 10.258 -39.234 1.00 94.56 103 ASN A C 1
ATOM 835 O O . ASN A 1 103 ? 30.137 10.063 -40.404 1.00 94.56 103 ASN A O 1
ATOM 839 N N . LYS A 1 104 ? 30.125 11.388 -38.588 1.00 95.06 104 LYS A N 1
ATOM 840 C CA . LYS A 1 104 ? 30.876 12.493 -39.214 1.00 95.06 104 LYS A CA 1
ATOM 841 C C . LYS A 1 104 ? 32.250 12.050 -39.724 1.00 95.06 104 LYS A C 1
ATOM 843 O O . LYS A 1 104 ? 32.647 12.425 -40.825 1.00 95.06 104 LYS A O 1
ATOM 848 N N . GLU A 1 105 ? 32.970 11.222 -38.968 1.00 93.19 105 GLU A N 1
ATOM 849 C CA . GLU A 1 105 ? 34.254 10.659 -39.411 1.00 93.19 105 GLU A CA 1
ATOM 850 C C . GLU A 1 105 ? 34.096 9.741 -40.632 1.00 93.19 105 GLU A C 1
ATOM 852 O O . GLU A 1 105 ? 34.881 9.820 -41.581 1.00 93.19 105 GLU A O 1
ATOM 857 N N . LYS A 1 106 ? 33.066 8.886 -40.649 1.00 91.56 106 LYS A N 1
ATOM 858 C CA . LYS A 1 106 ? 32.753 8.039 -41.812 1.00 91.56 106 LYS A CA 1
ATOM 859 C C . LYS A 1 106 ? 32.385 8.874 -43.035 1.00 91.56 106 LYS A C 1
ATOM 861 O O . LYS A 1 106 ? 32.830 8.555 -44.139 1.00 91.56 106 LYS A O 1
ATOM 866 N N . GLU A 1 107 ? 31.609 9.937 -42.865 1.00 92.56 107 GLU A N 1
ATOM 867 C CA . GLU A 1 107 ? 31.254 10.870 -43.938 1.00 92.56 107 GLU A CA 1
ATOM 868 C C . GLU A 1 107 ? 32.497 11.575 -44.513 1.00 92.56 107 GLU A C 1
ATOM 870 O O . GLU A 1 107 ? 32.674 11.612 -45.730 1.00 92.56 107 GLU A O 1
ATOM 875 N N . ASP A 1 108 ? 33.434 12.031 -43.676 1.00 91.38 108 ASP A N 1
ATOM 876 C CA . ASP A 1 108 ? 34.693 12.630 -44.148 1.00 91.38 108 ASP A CA 1
ATOM 877 C C . ASP A 1 108 ? 35.601 11.612 -44.867 1.00 91.38 108 ASP A C 1
ATOM 879 O O . ASP A 1 108 ? 36.142 11.886 -45.944 1.00 91.38 108 ASP A O 1
ATOM 883 N N . LEU A 1 109 ? 35.740 10.393 -44.331 1.00 91.69 109 LEU A N 1
ATOM 884 C CA . LEU A 1 109 ? 36.512 9.328 -44.981 1.00 91.69 109 LEU A CA 1
ATOM 885 C C . LEU A 1 109 ? 35.900 8.912 -46.321 1.00 91.69 109 LEU A C 1
ATOM 887 O O . LEU A 1 109 ? 36.627 8.729 -47.302 1.00 91.69 109 LEU A O 1
ATOM 891 N N . THR A 1 110 ? 34.575 8.780 -46.390 1.00 89.25 110 THR A N 1
ATOM 892 C CA . THR A 1 110 ? 33.880 8.463 -47.642 1.00 89.25 110 THR A CA 1
ATOM 893 C C . THR A 1 110 ? 34.022 9.597 -48.653 1.00 89.25 110 THR A C 1
ATOM 895 O O . THR A 1 110 ? 34.355 9.316 -49.806 1.00 89.25 110 THR A O 1
ATOM 898 N N . ALA A 1 111 ? 33.914 10.864 -48.240 1.00 90.94 111 ALA A N 1
ATOM 899 C CA . ALA A 1 111 ? 34.181 12.015 -49.101 1.00 90.94 111 ALA A CA 1
ATOM 900 C C . ALA A 1 111 ? 35.627 12.013 -49.632 1.00 90.94 111 ALA A C 1
ATOM 902 O O . ALA A 1 111 ? 35.850 12.173 -50.835 1.00 90.94 111 ALA A O 1
ATOM 903 N N . LYS A 1 112 ? 36.624 11.749 -48.777 1.00 91.38 112 LYS A N 1
ATOM 904 C CA . LYS A 1 112 ? 38.036 11.617 -49.181 1.00 91.38 112 LYS A CA 1
ATOM 905 C C . LYS A 1 112 ? 38.256 10.466 -50.163 1.00 91.38 112 LYS A C 1
ATOM 907 O O . LYS A 1 112 ? 38.992 10.633 -51.135 1.00 91.38 112 LYS A O 1
ATOM 912 N N . LEU A 1 113 ? 37.627 9.311 -49.945 1.00 88.06 113 LEU A N 1
ATOM 913 C CA . LEU A 1 113 ? 37.704 8.166 -50.859 1.00 88.06 113 LEU A CA 1
ATOM 914 C C . LEU A 1 113 ? 37.041 8.455 -52.207 1.00 88.06 113 LEU A C 1
ATOM 916 O O . LEU A 1 113 ? 37.569 8.047 -53.239 1.00 88.06 113 LEU A O 1
ATOM 920 N N . VAL A 1 114 ? 35.902 9.151 -52.218 1.00 84.69 114 VAL A N 1
ATOM 921 C CA . VAL A 1 114 ? 35.249 9.595 -53.456 1.00 84.69 114 VAL A CA 1
ATOM 922 C C . VAL A 1 114 ? 36.159 10.565 -54.208 1.00 84.69 114 VAL A C 1
ATOM 924 O O . VAL A 1 114 ? 36.434 10.319 -55.377 1.00 84.69 114 VAL A O 1
ATOM 927 N N . ARG A 1 115 ? 36.724 11.583 -53.543 1.00 81.56 115 ARG A N 1
ATOM 928 C CA . ARG A 1 115 ? 37.666 12.528 -54.174 1.00 81.56 115 ARG A CA 1
ATOM 929 C C . ARG A 1 115 ? 38.897 11.824 -54.748 1.00 81.56 115 ARG A C 1
ATOM 931 O O . ARG A 1 115 ? 39.224 12.046 -55.904 1.00 81.56 115 ARG A O 1
ATOM 938 N N . LYS A 1 116 ? 39.529 10.917 -53.989 1.00 85.12 116 LYS A N 1
ATOM 939 C CA . LYS A 1 116 ? 40.668 10.117 -54.479 1.00 85.12 116 LYS A CA 1
ATOM 940 C C . LYS A 1 116 ? 40.305 9.260 -55.693 1.00 85.12 116 LYS A C 1
ATOM 942 O O . LYS A 1 116 ? 41.104 9.160 -56.617 1.00 85.12 116 LYS A O 1
ATOM 947 N N . ARG A 1 117 ? 39.120 8.634 -55.698 1.00 85.56 117 ARG A N 1
ATOM 948 C CA . ARG A 1 117 ? 38.650 7.836 -56.842 1.00 85.56 117 ARG A CA 1
ATOM 949 C C . ARG A 1 117 ? 38.387 8.700 -58.071 1.00 85.56 117 ARG A C 1
ATOM 951 O O . ARG A 1 117 ? 38.786 8.291 -59.150 1.00 85.56 117 ARG A O 1
ATOM 958 N N . VAL A 1 118 ? 37.777 9.875 -57.910 1.00 78.00 118 VAL A N 1
ATOM 959 C CA . VAL A 1 118 ? 37.547 10.816 -59.018 1.00 78.00 118 VAL A CA 1
ATOM 960 C C . VAL A 1 118 ? 38.873 11.286 -59.608 1.00 78.00 118 VAL A C 1
ATOM 962 O O . VAL A 1 118 ? 39.070 11.124 -60.803 1.00 78.00 118 VAL A O 1
ATOM 965 N N . SER A 1 119 ? 39.820 11.747 -58.784 1.00 77.81 119 SER A N 1
ATOM 966 C CA . SER A 1 119 ? 41.134 12.184 -59.279 1.00 77.81 119 SER A CA 1
ATOM 967 C C . SER A 1 119 ? 41.903 11.062 -59.980 1.00 77.81 119 SER A C 1
ATOM 969 O O . SER A 1 119 ? 42.512 11.297 -61.016 1.00 77.81 119 SER A O 1
ATOM 971 N N . LYS A 1 120 ? 41.840 9.829 -59.458 1.00 81.75 120 LYS A N 1
ATOM 972 C CA . LYS A 1 120 ? 42.468 8.676 -60.115 1.00 81.75 120 LYS A CA 1
ATOM 973 C C . LYS A 1 120 ? 41.820 8.355 -61.467 1.00 81.75 120 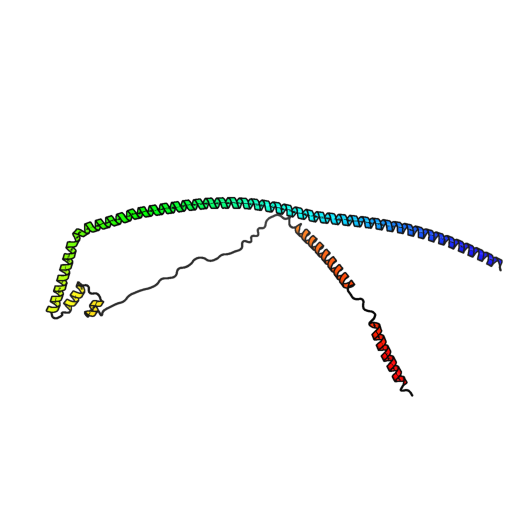LYS A C 1
ATOM 975 O O . LYS A 1 120 ? 42.524 8.087 -62.427 1.00 81.75 120 LYS A O 1
ATOM 980 N N . VAL A 1 121 ? 40.490 8.409 -61.553 1.00 78.12 121 VAL A N 1
ATOM 981 C CA . VAL A 1 121 ? 39.772 8.207 -62.821 1.00 78.12 121 VAL A CA 1
ATOM 982 C C . VAL A 1 121 ? 40.075 9.328 -63.816 1.00 78.12 121 VAL A C 1
ATOM 984 O O . VAL A 1 121 ? 40.203 9.051 -65.001 1.00 78.12 121 VAL A O 1
ATOM 987 N N . GLU A 1 122 ? 40.216 10.576 -63.369 1.00 71.62 122 GLU A N 1
ATOM 988 C CA . GLU A 1 122 ? 40.618 11.695 -64.230 1.00 71.62 122 GLU A CA 1
ATOM 989 C C . GLU A 1 122 ? 42.039 11.513 -64.788 1.00 71.62 122 GLU A C 1
ATOM 991 O O . GLU A 1 122 ? 42.252 11.749 -65.976 1.00 71.62 122 GLU A O 1
ATOM 996 N N . GLU A 1 123 ? 42.988 11.042 -63.973 1.00 73.38 123 GLU A N 1
ATOM 997 C CA . GLU A 1 123 ? 44.360 10.730 -64.398 1.00 73.38 123 GLU A CA 1
ATOM 998 C C . GLU A 1 123 ? 44.402 9.556 -65.391 1.00 73.38 123 GLU A C 1
ATOM 1000 O O . GLU A 1 123 ? 44.991 9.678 -66.466 1.00 73.38 123 GLU A O 1
ATOM 1005 N N . ASP A 1 124 ? 43.712 8.453 -65.083 1.00 70.81 124 ASP A N 1
ATOM 1006 C CA . ASP A 1 124 ? 43.600 7.291 -65.974 1.00 70.81 124 ASP A CA 1
ATOM 1007 C C . ASP A 1 124 ? 42.876 7.660 -67.286 1.00 70.81 124 ASP A C 1
ATOM 1009 O O . ASP A 1 124 ? 43.223 7.182 -68.366 1.00 70.81 124 ASP A O 1
ATOM 1013 N N . ASN A 1 125 ? 41.884 8.554 -67.241 1.00 73.62 125 ASN A N 1
ATOM 1014 C CA . ASN A 1 125 ? 41.211 9.051 -68.440 1.00 73.62 125 ASN A CA 1
ATOM 1015 C C . ASN A 1 125 ? 42.128 9.969 -69.269 1.00 73.62 125 ASN A C 1
ATOM 1017 O O . ASN A 1 125 ? 42.124 9.894 -70.493 1.00 73.62 125 ASN A O 1
ATOM 1021 N N . ALA A 1 126 ? 42.953 10.809 -68.638 1.00 70.69 126 ALA A N 1
ATOM 1022 C CA . ALA A 1 126 ? 43.918 11.646 -69.351 1.00 70.69 126 ALA A CA 1
ATOM 1023 C C . ALA A 1 126 ? 45.008 10.810 -70.041 1.00 70.69 126 ALA A C 1
ATOM 1025 O O . ALA A 1 126 ? 45.342 11.081 -71.196 1.00 70.69 126 ALA A O 1
ATOM 1026 N N . THR A 1 127 ? 45.529 9.773 -69.377 1.00 68.56 127 THR A N 1
ATOM 1027 C CA . THR A 1 127 ? 46.530 8.867 -69.962 1.00 68.56 127 THR A CA 1
ATOM 1028 C C . THR A 1 127 ? 45.933 8.019 -71.079 1.00 68.56 127 THR A C 1
ATOM 1030 O O . THR A 1 127 ? 46.503 7.968 -72.165 1.00 68.56 127 THR A O 1
ATOM 1033 N N . THR A 1 128 ? 44.746 7.440 -70.885 1.00 71.56 128 THR A N 1
ATOM 1034 C CA . THR A 1 128 ? 44.083 6.633 -71.923 1.00 71.56 128 THR A CA 1
ATOM 1035 C C . THR A 1 128 ? 43.630 7.460 -73.127 1.00 71.56 128 THR A C 1
ATOM 1037 O O . THR A 1 128 ? 43.821 7.020 -74.260 1.00 71.56 128 THR A O 1
ATOM 1040 N N . VAL A 1 129 ? 43.091 8.673 -72.941 1.00 72.62 129 VAL A N 1
ATOM 1041 C CA . VAL A 1 129 ? 42.756 9.580 -74.058 1.00 72.62 129 VAL A CA 1
ATOM 1042 C C . VAL A 1 129 ? 44.021 10.007 -74.808 1.00 72.62 129 VAL A C 1
ATOM 1044 O O . VAL A 1 129 ? 44.026 10.022 -76.043 1.00 72.62 129 VAL A O 1
ATOM 1047 N N . LEU A 1 130 ? 45.113 10.299 -74.094 1.00 71.38 130 LEU A N 1
ATOM 1048 C CA . LEU A 1 130 ? 46.400 10.631 -74.703 1.00 71.38 130 LEU A CA 1
ATOM 1049 C C . LEU A 1 130 ? 46.969 9.445 -75.497 1.00 71.38 130 LEU A C 1
ATOM 1051 O O . LEU A 1 130 ? 47.319 9.612 -76.663 1.00 71.38 130 LEU A O 1
ATOM 1055 N N . GLU A 1 131 ? 46.988 8.240 -74.930 1.00 74.12 131 GLU A N 1
ATOM 1056 C CA . GLU A 1 131 ? 47.439 7.019 -75.608 1.00 74.12 131 GLU A CA 1
ATOM 1057 C C . GLU A 1 131 ? 46.586 6.687 -76.835 1.00 74.12 131 GLU A C 1
ATOM 1059 O O . GLU A 1 131 ? 47.123 6.370 -77.901 1.00 74.12 131 GLU A O 1
ATOM 1064 N N . GLN A 1 132 ? 45.260 6.812 -76.733 1.00 76.12 132 GLN A N 1
ATOM 1065 C CA . GLN A 1 132 ? 44.356 6.629 -77.869 1.00 76.12 132 GLN A CA 1
ATOM 1066 C C . GLN A 1 132 ? 44.631 7.659 -78.967 1.00 76.12 132 GLN A C 1
ATOM 1068 O O . GLN A 1 132 ? 44.641 7.309 -80.149 1.00 76.12 132 GLN A O 1
ATOM 1073 N N 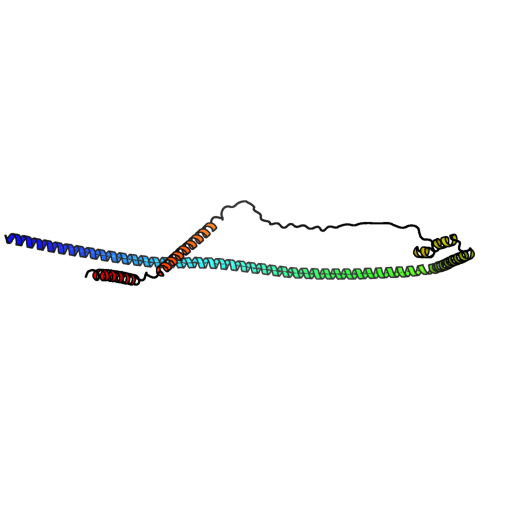. SER A 1 133 ? 44.906 8.913 -78.600 1.00 68.19 133 SER A N 1
ATOM 1074 C CA . SER A 1 133 ? 45.237 9.973 -79.556 1.00 68.19 133 SER A CA 1
ATOM 1075 C C . SER A 1 133 ? 46.589 9.739 -80.246 1.00 68.19 133 SER A C 1
ATOM 1077 O O . SER A 1 133 ? 46.679 9.870 -81.469 1.00 68.19 133 SER A O 1
ATOM 1079 N N . MET A 1 134 ? 47.603 9.281 -79.504 1.00 64.94 134 MET A N 1
ATOM 1080 C CA . MET A 1 134 ? 48.931 8.928 -80.016 1.00 64.94 134 MET A CA 1
ATOM 1081 C C . MET A 1 134 ? 48.849 7.723 -80.956 1.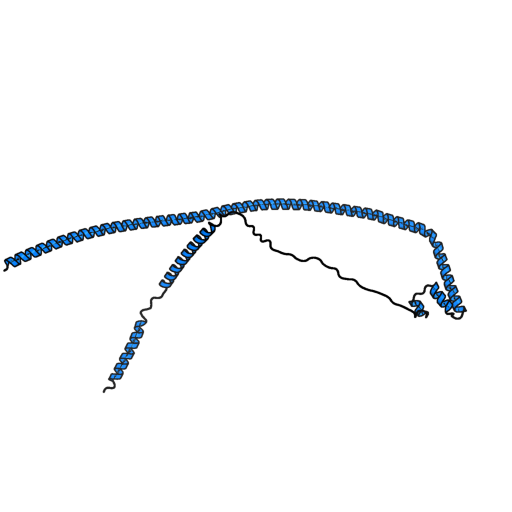00 64.94 134 MET A C 1
ATOM 1083 O O . MET A 1 134 ? 49.430 7.720 -82.039 1.00 64.94 134 MET A O 1
ATOM 1087 N N . THR A 1 135 ? 48.058 6.716 -80.583 1.00 68.62 135 THR A N 1
ATOM 1088 C CA . THR A 1 135 ? 47.822 5.525 -81.407 1.00 68.62 135 THR A CA 1
ATOM 1089 C C . THR A 1 135 ? 47.067 5.885 -82.687 1.00 68.62 135 THR A C 1
ATOM 1091 O O . THR A 1 135 ? 47.390 5.372 -83.758 1.00 68.62 135 THR A O 1
ATOM 1094 N N . ARG A 1 136 ? 46.099 6.812 -82.618 1.00 71.12 136 ARG A N 1
ATOM 1095 C CA . ARG A 1 136 ? 45.363 7.297 -83.795 1.00 71.12 136 ARG A CA 1
ATOM 1096 C C . ARG A 1 136 ? 46.264 8.081 -84.752 1.00 71.12 136 ARG A C 1
ATOM 1098 O O . ARG A 1 136 ? 46.185 7.854 -85.956 1.00 71.12 136 ARG A O 1
ATOM 1105 N N . LEU A 1 137 ? 47.147 8.937 -84.235 1.00 64.19 137 LEU A N 1
ATOM 1106 C CA . LEU A 1 137 ? 48.141 9.660 -85.037 1.00 64.19 137 LEU A CA 1
ATOM 1107 C C . LEU A 1 137 ? 49.186 8.724 -85.656 1.00 64.19 137 LEU A C 1
ATOM 1109 O O . LEU A 1 137 ? 49.439 8.810 -86.854 1.00 64.19 137 LEU A O 1
ATOM 1113 N N . ASN A 1 138 ? 49.730 7.780 -84.885 1.00 69.50 138 ASN A N 1
ATOM 1114 C CA . ASN A 1 138 ? 50.681 6.789 -85.397 1.00 69.50 138 ASN A CA 1
ATOM 1115 C C . ASN A 1 138 ? 50.055 5.912 -86.488 1.00 69.50 138 ASN A C 1
ATOM 1117 O O . ASN A 1 138 ? 50.694 5.631 -87.499 1.00 69.50 138 ASN A O 1
ATOM 1121 N N . ARG A 1 139 ? 48.779 5.535 -86.338 1.00 66.12 139 ARG A N 1
ATOM 1122 C CA . ARG A 1 139 ? 48.048 4.790 -87.368 1.00 66.12 139 ARG A CA 1
ATOM 1123 C C . ARG A 1 139 ? 47.819 5.623 -88.630 1.00 66.12 139 ARG A C 1
ATOM 1125 O O . ARG A 1 139 ? 47.994 5.104 -89.723 1.00 66.12 139 ARG A O 1
ATOM 1132 N N . MET A 1 140 ? 47.505 6.911 -88.499 1.00 55.66 140 MET A N 1
ATOM 1133 C CA . MET A 1 140 ? 47.395 7.815 -89.652 1.00 55.66 140 MET A CA 1
ATOM 1134 C C . MET A 1 140 ? 48.743 8.069 -90.345 1.00 55.66 140 MET A C 1
ATOM 1136 O O . MET A 1 140 ? 48.770 8.211 -91.563 1.00 55.66 140 MET A O 1
ATOM 1140 N N . SER A 1 141 ? 49.849 8.069 -89.598 1.00 55.22 141 SER A N 1
ATOM 1141 C CA . SER A 1 141 ? 51.206 8.174 -90.149 1.00 55.22 141 SER A CA 1
ATOM 1142 C C . SER A 1 141 ? 51.581 6.943 -90.993 1.00 55.22 141 SER A C 1
ATOM 1144 O O . SER A 1 141 ? 52.145 7.080 -92.072 1.00 55.22 141 SER A O 1
ATOM 1146 N N . VAL A 1 142 ? 51.183 5.738 -90.563 1.00 57.81 142 VAL A N 1
ATOM 1147 C CA . VAL A 1 142 ? 51.462 4.470 -91.274 1.00 57.81 142 VAL A CA 1
ATOM 1148 C C . VAL A 1 142 ? 50.489 4.196 -92.437 1.00 57.81 142 VAL A C 1
ATOM 1150 O O . VAL A 1 142 ? 50.814 3.472 -93.378 1.00 57.81 142 VAL A O 1
ATOM 1153 N N . GLU A 1 143 ? 49.284 4.769 -92.420 1.00 49.91 143 GLU A N 1
ATOM 1154 C CA . GLU A 1 143 ? 48.283 4.569 -93.483 1.00 49.91 143 GLU A CA 1
ATOM 1155 C C . GLU A 1 143 ? 48.588 5.390 -94.761 1.00 49.91 143 GLU A C 1
ATOM 1157 O O . GLU A 1 143 ? 48.084 5.050 -95.833 1.00 49.91 143 GLU A O 1
ATOM 1162 N N . SER A 1 144 ? 49.444 6.423 -94.681 1.00 52.25 144 SER A N 1
ATOM 1163 C CA . SER A 1 144 ? 49.831 7.277 -95.823 1.00 52.25 144 SER A CA 1
ATOM 1164 C C . SER A 1 144 ? 50.563 6.508 -96.934 1.00 52.25 144 SER A C 1
ATOM 1166 O O . SER A 1 144 ? 50.364 6.798 -98.114 1.00 52.25 144 SER A O 1
ATOM 1168 N N . ASP A 1 145 ? 51.322 5.468 -96.586 1.00 52.25 145 ASP A N 1
ATOM 1169 C CA . ASP A 1 145 ? 52.103 4.681 -97.553 1.00 52.25 145 ASP A CA 1
ATOM 1170 C C . ASP A 1 145 ? 51.317 3.487 -98.142 1.00 52.25 145 ASP A C 1
ATOM 1172 O O . ASP A 1 145 ? 51.791 2.802 -99.045 1.00 52.25 145 ASP A O 1
ATOM 1176 N N . ASN A 1 146 ? 50.073 3.264 -97.689 1.00 54.47 146 ASN A N 1
ATOM 1177 C CA . ASN A 1 146 ? 49.225 2.115 -98.055 1.00 54.47 146 ASN A CA 1
ATOM 1178 C C . ASN A 1 146 ? 47.975 2.486 -98.888 1.00 54.47 146 ASN A C 1
ATOM 1180 O O . ASN A 1 146 ? 47.082 1.655 -99.105 1.00 54.47 146 ASN A O 1
ATOM 1184 N N . LEU A 1 147 ? 47.864 3.739 -99.343 1.00 55.25 147 LEU A N 1
ATOM 1185 C CA . LEU A 1 147 ? 46.740 4.220 -100.164 1.00 55.25 147 LEU A CA 1
ATOM 1186 C C . LEU A 1 147 ? 46.956 4.015 -101.672 1.00 55.25 147 LEU A C 1
ATOM 1188 O O . LEU A 1 147 ? 45.985 3.830 -102.407 1.00 55.25 147 LEU A O 1
ATOM 1192 N N . ALA A 1 148 ? 48.208 3.977 -102.138 1.00 54.59 148 ALA A N 1
ATOM 1193 C CA . ALA A 1 148 ? 48.521 3.739 -103.549 1.00 54.59 148 ALA A CA 1
ATOM 1194 C C . ALA A 1 148 ? 48.149 2.311 -103.999 1.00 54.59 148 ALA A C 1
ATOM 1196 O O . ALA A 1 148 ? 47.664 2.113 -105.114 1.00 54.59 148 ALA A O 1
ATOM 1197 N N . ASP A 1 149 ? 48.300 1.327 -103.109 1.00 53.50 149 ASP A N 1
ATOM 1198 C CA . ASP A 1 149 ? 48.137 -0.092 -103.447 1.00 53.50 149 ASP A CA 1
ATOM 1199 C C . ASP A 1 149 ? 46.657 -0.537 -103.472 1.00 53.50 149 ASP A C 1
ATOM 1201 O O . ASP A 1 149 ? 46.234 -1.327 -104.321 1.00 53.50 149 ASP A O 1
ATOM 1205 N N . ARG A 1 150 ? 45.799 0.061 -102.628 1.00 58.91 150 ARG A N 1
ATOM 1206 C CA . ARG A 1 150 ? 44.348 -0.226 -102.621 1.00 58.91 150 ARG A CA 1
ATOM 1207 C C . ARG A 1 150 ? 43.599 0.350 -103.827 1.00 58.91 150 ARG A C 1
ATOM 1209 O O . ARG A 1 150 ? 42.721 -0.325 -104.366 1.00 58.91 150 ARG A O 1
ATOM 1216 N N . CYS A 1 151 ? 43.953 1.546 -104.299 1.00 58.75 151 CYS A N 1
ATOM 1217 C CA . CYS A 1 151 ? 43.332 2.130 -105.498 1.00 58.75 151 CYS A CA 1
ATOM 1218 C C . CYS A 1 151 ? 43.721 1.371 -106.776 1.00 58.75 151 CYS A C 1
ATOM 1220 O O . CYS A 1 151 ? 42.893 1.182 -107.671 1.00 58.75 151 CYS A O 1
ATOM 1222 N N . LEU A 1 152 ? 44.961 0.877 -106.844 1.00 58.94 152 LEU A N 1
ATOM 1223 C CA . LEU A 1 152 ? 45.441 0.090 -107.977 1.00 58.94 152 LEU A CA 1
ATOM 1224 C C . LEU A 1 152 ? 44.797 -1.306 -108.019 1.00 58.94 152 LEU A C 1
ATOM 1226 O O . LEU A 1 152 ? 44.446 -1.785 -109.100 1.00 58.94 152 LEU A O 1
ATOM 1230 N N . MET A 1 153 ? 44.571 -1.928 -106.855 1.00 60.59 153 MET A N 1
ATOM 1231 C CA . MET A 1 153 ? 43.818 -3.183 -106.749 1.00 60.59 153 MET A CA 1
ATOM 1232 C C . MET A 1 153 ? 42.338 -3.018 -107.110 1.00 60.59 153 MET A C 1
ATOM 1234 O O . MET A 1 153 ? 41.807 -3.843 -107.851 1.00 60.59 153 MET A O 1
ATOM 1238 N N . SER A 1 154 ? 41.686 -1.935 -106.672 1.00 65.75 154 SER A N 1
ATOM 1239 C CA . SER A 1 154 ? 40.275 -1.675 -106.996 1.00 65.75 154 SER A CA 1
ATOM 1240 C C . SER A 1 154 ? 40.053 -1.488 -108.506 1.00 65.75 154 SER A C 1
ATOM 1242 O O . SER A 1 154 ? 39.188 -2.130 -109.103 1.00 65.75 154 SER A O 1
ATOM 1244 N N . ASN A 1 155 ? 40.919 -0.716 -109.175 1.00 66.38 155 ASN A N 1
ATOM 1245 C CA . ASN A 1 155 ? 40.843 -0.522 -110.628 1.00 66.38 155 ASN A CA 1
ATOM 1246 C C . ASN A 1 155 ? 41.118 -1.815 -111.417 1.00 66.38 155 ASN A C 1
ATOM 1248 O O . ASN A 1 155 ? 40.441 -2.086 -112.413 1.00 66.38 155 ASN A O 1
ATOM 1252 N N . LYS A 1 156 ? 42.070 -2.648 -110.966 1.00 72.38 156 LYS A N 1
ATOM 1253 C CA . LYS A 1 156 ? 42.343 -3.957 -111.585 1.00 72.38 156 LYS A CA 1
ATOM 1254 C C . LYS A 1 156 ? 41.162 -4.922 -111.439 1.00 72.38 156 LYS A C 1
ATOM 1256 O O . LYS A 1 156 ? 40.822 -5.591 -112.416 1.00 72.38 156 LYS A O 1
ATOM 1261 N N . LEU A 1 157 ? 40.515 -4.970 -110.271 1.00 70.75 157 LEU A N 1
ATOM 1262 C CA . LEU A 1 157 ? 39.356 -5.839 -110.032 1.00 70.75 157 LEU A CA 1
ATOM 1263 C C . LEU A 1 157 ? 38.165 -5.443 -110.923 1.00 70.75 157 LEU A C 1
ATOM 1265 O O . LEU A 1 157 ? 37.549 -6.305 -111.552 1.00 70.75 157 LEU A O 1
ATOM 1269 N N . CYS A 1 158 ? 37.911 -4.138 -111.075 1.00 69.69 158 CYS A N 1
ATOM 1270 C CA . CYS A 1 158 ? 36.878 -3.622 -111.977 1.00 69.69 158 CYS A CA 1
ATOM 1271 C C . CYS A 1 158 ? 37.147 -3.981 -113.449 1.00 69.69 158 CYS A C 1
ATOM 1273 O O . CYS A 1 158 ? 36.232 -4.400 -114.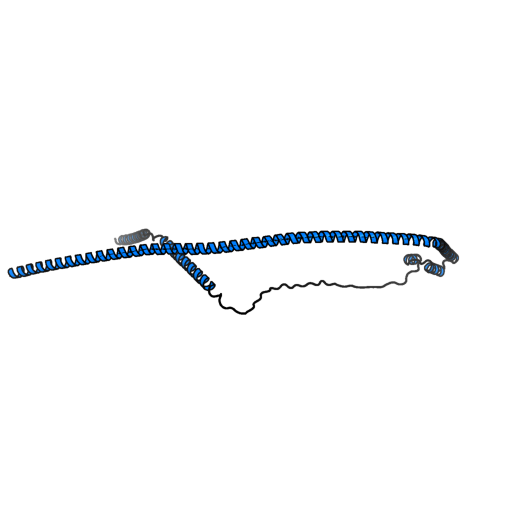159 1.00 69.69 158 CYS A O 1
ATOM 1275 N N . MET A 1 159 ? 38.399 -3.888 -113.919 1.00 73.56 159 MET A N 1
ATOM 1276 C CA . MET A 1 159 ? 38.740 -4.285 -115.294 1.00 73.56 159 MET A CA 1
ATOM 1277 C C . MET A 1 159 ? 38.519 -5.783 -115.554 1.00 73.56 159 MET A C 1
ATOM 1279 O O . MET A 1 159 ? 38.116 -6.153 -116.660 1.00 73.56 159 MET A O 1
ATOM 1283 N N . ILE A 1 160 ? 38.764 -6.646 -114.562 1.00 77.62 160 ILE A N 1
ATOM 1284 C CA . ILE A 1 160 ? 38.506 -8.092 -114.669 1.00 77.62 160 ILE A CA 1
ATOM 1285 C C . ILE A 1 160 ? 36.999 -8.357 -114.773 1.00 77.62 160 ILE A C 1
ATOM 1287 O O . ILE A 1 160 ? 36.573 -9.095 -115.663 1.00 77.62 160 ILE A O 1
ATOM 1291 N N . ALA A 1 161 ? 36.192 -7.704 -113.933 1.00 72.62 161 ALA A N 1
ATOM 1292 C CA . ALA A 1 161 ? 34.736 -7.832 -113.963 1.00 72.62 161 ALA A CA 1
ATOM 1293 C C . ALA A 1 161 ? 34.142 -7.405 -115.320 1.00 72.62 161 ALA A C 1
ATOM 1295 O O . ALA A 1 161 ? 33.336 -8.130 -115.905 1.00 72.62 161 ALA A O 1
ATOM 1296 N N . ILE A 1 162 ? 34.598 -6.275 -115.875 1.00 75.62 162 ILE A N 1
ATOM 1297 C CA . ILE A 1 162 ? 34.140 -5.774 -117.182 1.00 75.62 162 ILE A CA 1
ATOM 1298 C C . ILE A 1 162 ? 34.525 -6.740 -118.312 1.00 75.62 162 ILE A C 1
ATOM 1300 O O . ILE A 1 162 ? 33.699 -7.030 -119.177 1.00 75.62 162 ILE A O 1
ATOM 1304 N N . LYS A 1 163 ? 35.749 -7.288 -118.305 1.00 75.44 163 LYS A N 1
ATOM 1305 C CA . LYS A 1 163 ? 36.190 -8.264 -119.319 1.00 75.44 163 LYS A CA 1
ATOM 1306 C C . LYS A 1 163 ? 35.374 -9.552 -119.285 1.00 75.44 163 LYS A C 1
ATOM 1308 O O . LYS A 1 163 ? 35.009 -10.052 -120.347 1.00 75.44 163 LYS A O 1
ATOM 1313 N N . LEU A 1 164 ? 35.051 -10.058 -118.094 1.00 72.81 164 LEU A N 1
ATOM 1314 C CA . LEU A 1 164 ? 34.162 -11.209 -117.955 1.00 72.81 164 LEU A CA 1
ATOM 1315 C C . LEU A 1 164 ? 32.788 -10.897 -118.564 1.00 72.81 164 LEU A C 1
ATOM 1317 O O . LEU A 1 164 ? 32.264 -11.701 -119.338 1.00 72.81 164 LEU A O 1
ATOM 1321 N N . LEU A 1 165 ? 32.232 -9.711 -118.289 1.00 73.94 165 LEU A N 1
ATOM 1322 C CA . LEU A 1 165 ? 30.930 -9.297 -118.819 1.00 73.94 165 LEU A CA 1
ATOM 1323 C C . LEU A 1 165 ? 30.931 -9.235 -120.353 1.00 73.94 165 LEU A C 1
ATOM 1325 O O . LEU A 1 165 ? 30.031 -9.769 -120.998 1.00 73.94 165 LEU A O 1
ATOM 1329 N N . VAL A 1 166 ? 31.994 -8.684 -120.946 1.00 74.62 166 VAL A N 1
ATOM 1330 C CA . VAL A 1 166 ? 32.191 -8.672 -122.404 1.00 74.62 166 VAL A CA 1
ATOM 1331 C C . VAL A 1 166 ? 32.270 -10.098 -122.969 1.00 74.62 166 VAL A C 1
ATOM 1333 O O . VAL A 1 166 ? 31.623 -10.387 -123.976 1.00 74.62 166 VAL A O 1
ATOM 1336 N N . THR A 1 167 ? 32.985 -11.021 -122.313 1.00 66.62 167 THR A N 1
ATOM 1337 C CA . THR A 1 167 ? 33.055 -12.426 -122.765 1.00 66.62 167 THR A CA 1
ATOM 1338 C C . THR A 1 167 ? 31.728 -13.177 -122.647 1.00 66.62 167 THR A C 1
ATOM 1340 O O . THR A 1 167 ? 31.451 -14.044 -123.475 1.00 66.62 167 THR A O 1
ATOM 1343 N N . TYR A 1 168 ? 30.879 -12.831 -121.675 1.00 68.56 168 TYR A N 1
ATOM 1344 C CA . TYR A 1 168 ? 29.544 -13.417 -121.534 1.00 68.56 168 TYR A CA 1
ATOM 1345 C C . TYR A 1 168 ? 28.628 -13.061 -122.714 1.00 68.56 168 TYR A C 1
ATOM 1347 O O . TYR A 1 168 ? 27.958 -13.943 -123.256 1.00 68.56 168 TYR A O 1
ATOM 1355 N N . PHE A 1 169 ? 28.657 -11.802 -123.169 1.00 68.81 169 PHE A N 1
ATOM 1356 C CA . PHE A 1 169 ? 27.894 -11.367 -124.346 1.00 68.81 169 PHE A CA 1
ATOM 1357 C C . PHE A 1 169 ? 28.469 -11.901 -125.665 1.00 68.81 169 PHE A C 1
ATOM 1359 O O . PHE A 1 169 ? 27.707 -12.232 -126.568 1.00 68.81 169 PHE A O 1
ATOM 1366 N N . GLN A 1 170 ? 29.793 -12.046 -125.781 1.00 66.94 170 GLN A N 1
ATOM 1367 C CA . GLN A 1 170 ? 30.423 -12.568 -127.002 1.00 66.94 170 GLN A CA 1
ATOM 1368 C C . GLN A 1 170 ? 30.214 -14.078 -127.217 1.00 66.94 170 GLN A C 1
ATOM 1370 O O . GLN A 1 170 ? 30.215 -14.529 -128.360 1.00 66.94 170 GLN A O 1
ATOM 1375 N N . LYS A 1 171 ? 30.038 -14.874 -126.152 1.00 61.84 171 LYS A N 1
ATOM 1376 C CA . LYS A 1 171 ? 29.902 -16.344 -126.227 1.00 61.84 171 LYS A CA 1
ATOM 1377 C C . LYS A 1 171 ? 28.462 -16.869 -126.097 1.00 61.84 171 LYS A C 1
ATOM 1379 O O . LYS A 1 171 ? 28.281 -18.002 -125.657 1.00 61.84 171 LYS A O 1
ATOM 1384 N N . ASN A 1 172 ? 27.446 -16.095 -126.492 1.00 57.50 172 ASN A N 1
ATOM 1385 C CA . ASN A 1 172 ? 26.037 -16.535 -126.493 1.00 57.50 172 ASN A CA 1
ATOM 1386 C C . ASN A 1 172 ? 25.583 -17.127 -125.136 1.00 57.50 172 ASN A C 1
ATOM 1388 O O . ASN A 1 172 ? 25.046 -18.230 -125.070 1.00 57.50 172 ASN A O 1
ATOM 1392 N N . HIS A 1 173 ? 25.808 -16.394 -124.039 1.00 61.62 173 HIS A N 1
ATOM 1393 C CA . HIS A 1 173 ? 25.275 -16.728 -122.707 1.00 61.62 173 HIS A CA 1
ATOM 1394 C C . HIS A 1 173 ? 25.687 -18.113 -122.165 1.00 61.62 173 HIS A C 1
ATOM 1396 O O . HIS A 1 173 ? 24.868 -18.853 -121.615 1.00 61.62 173 HIS A O 1
ATOM 1402 N N . SER A 1 174 ? 26.969 -18.478 -122.291 1.00 67.62 174 SER A N 1
ATOM 1403 C CA . SER A 1 174 ? 27.477 -19.723 -121.694 1.00 67.62 174 SER A CA 1
ATOM 1404 C C . SER A 1 174 ? 27.339 -19.712 -120.164 1.00 67.62 174 SER A C 1
ATOM 1406 O O . SER A 1 174 ? 27.870 -18.827 -119.483 1.00 67.62 174 SER A O 1
ATOM 1408 N N . LYS A 1 175 ? 26.660 -20.734 -119.624 1.00 66.19 175 LYS A N 1
ATOM 1409 C CA . LYS A 1 175 ? 26.405 -20.918 -118.182 1.00 66.19 175 LYS A CA 1
ATOM 1410 C C . LYS A 1 175 ? 27.690 -21.017 -117.351 1.00 66.19 175 LYS A C 1
ATOM 1412 O O . LYS A 1 175 ? 27.693 -20.620 -116.193 1.00 66.19 175 LYS A O 1
ATOM 1417 N N . GLU A 1 176 ? 28.788 -21.481 -117.943 1.00 70.38 176 GLU A N 1
ATOM 1418 C CA . GLU A 1 176 ? 30.087 -21.621 -117.267 1.00 70.38 176 GLU A CA 1
ATOM 1419 C C . GLU A 1 176 ? 30.727 -20.266 -116.935 1.00 70.38 176 GLU A C 1
ATOM 1421 O O . GLU A 1 176 ? 31.332 -20.095 -115.878 1.00 70.38 176 GLU A O 1
ATOM 1426 N N . VAL A 1 177 ? 30.571 -19.275 -117.820 1.00 72.88 177 VAL A N 1
ATOM 1427 C CA . VAL A 1 177 ? 31.098 -17.919 -117.593 1.00 72.88 177 VAL A CA 1
ATOM 1428 C C . VAL A 1 177 ? 30.292 -17.220 -116.501 1.00 72.88 177 VAL A C 1
ATOM 1430 O O . VAL A 1 177 ? 30.863 -16.520 -115.668 1.00 72.88 177 VAL A O 1
ATOM 1433 N N . LEU A 1 178 ? 28.978 -17.456 -116.471 1.00 71.56 178 LEU A N 1
ATOM 1434 C CA . LEU A 1 178 ? 28.089 -16.926 -115.442 1.00 71.56 178 LEU A CA 1
ATOM 1435 C C . LEU A 1 178 ? 28.397 -17.530 -114.062 1.00 71.56 178 LEU A C 1
ATOM 1437 O O . LEU A 1 178 ? 28.523 -16.792 -113.091 1.00 71.56 178 LEU A O 1
ATOM 1441 N N . ASP A 1 179 ? 28.613 -18.844 -113.980 1.00 69.75 179 ASP A N 1
ATOM 1442 C CA . ASP A 1 179 ? 29.035 -19.523 -112.746 1.00 69.75 179 ASP A CA 1
ATOM 1443 C C . ASP A 1 179 ? 30.413 -19.032 -112.248 1.00 69.75 179 ASP A C 1
ATOM 1445 O O . ASP A 1 179 ? 30.622 -18.800 -111.053 1.00 69.75 179 ASP A O 1
ATOM 1449 N N . LEU A 1 180 ? 31.350 -18.767 -113.167 1.00 74.00 180 LEU A N 1
ATOM 1450 C CA . LEU A 1 180 ? 32.645 -18.175 -112.827 1.00 74.00 180 LEU A CA 1
ATOM 1451 C C . LEU A 1 180 ? 32.516 -16.736 -112.299 1.00 74.00 180 LEU A C 1
ATOM 1453 O O . LEU A 1 180 ? 33.187 -16.392 -111.324 1.00 74.00 180 LEU A O 1
ATOM 1457 N N . MET A 1 181 ? 31.644 -15.910 -112.891 1.00 72.06 181 MET A N 1
ATOM 1458 C CA . MET A 1 181 ? 31.328 -14.573 -112.370 1.00 72.06 181 MET A CA 1
ATOM 1459 C C . MET A 1 181 ? 30.715 -14.648 -110.977 1.00 72.06 181 MET A C 1
ATOM 1461 O O . MET A 1 181 ? 31.121 -13.882 -110.107 1.00 72.06 181 MET A O 1
ATOM 1465 N N . VAL A 1 182 ? 29.787 -15.586 -110.751 1.00 70.38 182 VAL A N 1
ATOM 1466 C CA . VAL A 1 182 ? 29.139 -15.786 -109.449 1.00 70.38 182 VAL A CA 1
ATOM 1467 C C . VAL A 1 182 ? 30.170 -16.066 -108.359 1.00 70.38 182 VAL A C 1
ATOM 1469 O O . VAL A 1 182 ? 30.147 -15.441 -107.297 1.00 70.38 182 VAL A O 1
ATOM 1472 N N . ARG A 1 183 ? 31.124 -16.954 -108.653 1.00 71.50 183 ARG A N 1
ATOM 1473 C CA . ARG A 1 183 ? 32.195 -17.339 -107.729 1.00 71.50 183 ARG A CA 1
ATOM 1474 C C . ARG A 1 183 ? 33.233 -16.237 -107.506 1.00 71.50 183 ARG A C 1
ATOM 1476 O O . ARG A 1 183 ? 33.682 -16.069 -106.378 1.00 71.50 183 ARG A O 1
ATOM 1483 N N . MET A 1 184 ? 33.636 -15.507 -108.551 1.00 65.56 184 MET A N 1
ATOM 1484 C CA . MET A 1 184 ? 34.681 -14.475 -108.440 1.00 65.56 184 MET A CA 1
ATOM 1485 C C . MET A 1 184 ? 34.175 -13.145 -107.881 1.00 65.56 184 MET A C 1
ATOM 1487 O O . MET A 1 184 ? 34.924 -12.465 -107.187 1.00 65.56 184 MET A O 1
ATOM 1491 N N . LEU A 1 185 ? 32.930 -12.768 -108.177 1.00 67.19 185 LEU A N 1
ATOM 1492 C CA . LEU A 1 185 ? 32.324 -11.531 -107.675 1.00 67.19 185 LEU A CA 1
ATOM 1493 C C . LEU A 1 185 ? 31.605 -11.732 -106.337 1.00 67.19 185 LEU A C 1
ATOM 1495 O O . LEU A 1 185 ? 31.190 -10.752 -105.728 1.00 67.19 185 LEU A O 1
ATOM 1499 N N . GLY A 1 186 ? 31.488 -12.978 -105.864 1.00 66.75 186 GLY A N 1
ATOM 1500 C CA . GLY A 1 186 ? 30.922 -13.292 -104.555 1.00 66.75 186 GLY A CA 1
ATOM 1501 C C . GLY A 1 186 ? 29.464 -12.857 -104.424 1.00 66.75 186 GLY A C 1
ATOM 1502 O O . GLY A 1 186 ? 29.100 -12.273 -103.408 1.00 66.75 186 GLY A O 1
ATOM 1503 N N . PHE A 1 187 ? 28.642 -13.102 -105.452 1.00 64.56 187 PHE A N 1
ATOM 1504 C CA . PHE A 1 187 ? 27.222 -12.737 -105.419 1.00 64.56 187 PHE A CA 1
ATOM 1505 C C . PHE A 1 187 ? 26.524 -13.380 -104.213 1.00 64.56 187 PHE A C 1
ATOM 1507 O O . PHE A 1 187 ? 26.732 -14.565 -103.933 1.00 64.56 187 PHE A O 1
ATOM 1514 N N . SER A 1 188 ? 25.696 -12.598 -103.518 1.00 61.84 188 SER A N 1
ATOM 1515 C CA . SER A 1 188 ? 24.873 -13.075 -102.402 1.00 61.84 188 SER A CA 1
ATOM 1516 C C . SER A 1 188 ? 23.809 -14.062 -102.893 1.00 61.84 188 SER A C 1
ATOM 1518 O O . SER A 1 188 ? 23.441 -14.048 -104.070 1.00 61.84 188 SER A O 1
ATOM 1520 N N . GLU A 1 189 ? 23.294 -14.918 -102.007 1.00 60.78 189 GLU A N 1
ATOM 1521 C CA . GLU A 1 189 ? 22.251 -15.897 -102.356 1.00 60.78 189 GLU A CA 1
ATOM 1522 C C . GLU A 1 189 ? 21.003 -15.224 -102.964 1.00 60.78 189 GLU A C 1
ATOM 1524 O O . GLU A 1 189 ? 20.416 -15.771 -103.898 1.00 60.78 189 GLU A O 1
ATOM 1529 N N . GLU A 1 190 ? 20.668 -13.989 -102.556 1.00 64.44 190 GLU A N 1
ATOM 1530 C CA . GLU A 1 190 ? 19.554 -13.226 -103.146 1.00 64.44 190 GLU A CA 1
ATOM 1531 C C . GLU A 1 190 ? 19.789 -12.814 -104.614 1.00 64.44 190 GLU A C 1
ATOM 1533 O O . GLU A 1 190 ? 18.835 -12.668 -105.381 1.00 64.44 190 GLU A O 1
ATOM 1538 N N . ASP A 1 191 ? 21.043 -12.610 -105.025 1.00 66.25 191 ASP A N 1
ATOM 1539 C CA . ASP A 1 191 ? 21.393 -12.251 -106.405 1.00 66.25 191 ASP A CA 1
ATOM 1540 C C . ASP A 1 191 ? 21.538 -13.498 -107.281 1.00 66.25 191 ASP A C 1
ATOM 1542 O O . ASP A 1 191 ? 21.177 -13.484 -108.460 1.00 66.25 191 ASP A O 1
ATOM 1546 N N . LYS A 1 192 ? 21.986 -14.617 -106.698 1.00 66.75 192 LYS A N 1
ATOM 1547 C CA . LYS A 1 192 ? 22.012 -15.921 -107.373 1.00 66.75 192 LYS A CA 1
ATOM 1548 C C . LYS A 1 192 ? 20.611 -16.404 -107.736 1.00 66.75 192 LYS A C 1
ATOM 1550 O O . LYS A 1 192 ? 20.444 -17.022 -108.786 1.00 66.75 192 LYS A O 1
ATOM 1555 N N . GLU A 1 193 ? 19.605 -16.114 -106.913 1.00 61.84 193 GLU A N 1
ATOM 1556 C CA . GLU A 1 193 ? 18.203 -16.442 -107.196 1.00 61.84 193 GLU A CA 1
ATOM 1557 C C . GLU A 1 193 ? 17.643 -15.617 -108.371 1.00 61.84 193 GLU A C 1
ATOM 1559 O O . GLU A 1 193 ? 16.972 -16.166 -109.244 1.00 61.84 193 GLU A O 1
ATOM 1564 N N . ARG A 1 194 ? 18.014 -14.332 -108.489 1.00 62.81 194 ARG A N 1
ATOM 1565 C CA . ARG A 1 194 ? 17.630 -13.467 -109.628 1.00 62.81 194 ARG A CA 1
ATOM 1566 C C . ARG A 1 194 ? 18.351 -13.819 -110.931 1.00 62.81 194 ARG A C 1
ATOM 1568 O O . ARG A 1 194 ? 17.832 -13.546 -112.010 1.00 62.81 194 ARG A O 1
ATOM 1575 N N . ILE A 1 195 ? 19.540 -14.413 -110.825 1.00 62.00 195 ILE A N 1
ATOM 1576 C CA . ILE A 1 195 ? 20.382 -14.851 -111.949 1.00 62.00 195 ILE A CA 1
ATOM 1577 C C . ILE A 1 195 ? 20.133 -16.344 -112.297 1.00 62.00 195 ILE A C 1
ATOM 1579 O O . ILE A 1 195 ? 20.582 -16.821 -113.339 1.00 62.00 195 ILE A O 1
ATOM 1583 N N . GLY A 1 196 ? 19.336 -17.066 -111.491 1.00 59.28 196 GLY A N 1
ATOM 1584 C CA . GLY A 1 196 ? 18.792 -18.399 -111.791 1.00 59.28 196 GLY A CA 1
ATOM 1585 C C . GLY A 1 196 ? 19.613 -19.610 -111.312 1.00 59.28 196 GLY A C 1
ATOM 1586 O O . GLY A 1 196 ? 19.530 -20.663 -111.942 1.00 59.28 196 GLY A O 1
ATOM 1587 N N . VAL A 1 197 ? 20.412 -19.488 -110.238 1.00 60.78 197 VAL A N 1
ATOM 1588 C CA . VAL A 1 197 ? 21.433 -20.491 -109.837 1.00 60.78 197 VAL A CA 1
ATOM 1589 C C . VAL A 1 197 ? 21.198 -21.184 -108.463 1.00 60.78 197 VAL A C 1
ATOM 1591 O O . VAL A 1 197 ? 21.784 -22.234 -108.225 1.00 60.78 197 VAL A O 1
ATOM 1594 N N . ALA A 1 198 ? 20.333 -20.699 -107.557 1.00 54.44 198 ALA A N 1
ATOM 1595 C CA . ALA A 1 198 ? 20.399 -21.042 -106.112 1.00 54.44 198 ALA A CA 1
ATOM 1596 C C . ALA A 1 198 ? 19.418 -22.093 -105.514 1.00 54.44 198 ALA A C 1
ATOM 1598 O O . ALA A 1 198 ? 19.223 -22.119 -104.299 1.00 54.44 198 ALA A O 1
ATOM 1599 N N . GLN A 1 199 ? 18.800 -23.003 -106.275 1.00 52.28 199 GLN A N 1
ATOM 1600 C CA . GLN A 1 199 ? 17.896 -24.008 -105.675 1.00 52.28 199 GLN A CA 1
ATOM 1601 C C . GLN A 1 199 ? 18.634 -25.272 -105.176 1.00 52.28 199 GLN A C 1
ATOM 1603 O O . GLN A 1 199 ? 18.396 -26.363 -105.692 1.00 52.28 199 GLN A O 1
ATOM 1608 N N . GLN A 1 200 ? 19.523 -25.165 -104.172 1.00 45.44 200 GLN A N 1
ATOM 1609 C CA . GLN A 1 200 ? 20.056 -26.358 -103.479 1.00 45.44 200 GLN A CA 1
ATOM 1610 C C . GLN A 1 200 ? 20.657 -26.097 -102.067 1.00 45.44 200 GLN A C 1
ATOM 1612 O O . GLN A 1 200 ? 21.851 -25.866 -101.925 1.00 45.44 200 GLN A O 1
ATOM 1617 N N . GLY A 1 201 ? 19.838 -26.257 -101.008 1.00 41.47 201 GLY A N 1
ATOM 1618 C CA . GLY A 1 201 ? 20.260 -26.808 -99.695 1.00 41.47 201 GLY A CA 1
ATOM 1619 C C . GLY A 1 201 ? 20.336 -25.866 -98.470 1.00 41.47 201 GLY A C 1
ATOM 1620 O O . GLY A 1 201 ? 21.136 -24.943 -98.447 1.00 41.47 201 GLY A O 1
ATOM 1621 N N . GLY A 1 202 ? 19.578 -26.157 -97.395 1.00 42.28 202 GLY A N 1
ATOM 1622 C CA . GLY A 1 202 ? 19.594 -25.417 -96.112 1.00 42.28 202 GLY A CA 1
ATOM 1623 C C . GLY A 1 202 ? 19.617 -26.279 -94.827 1.00 42.28 202 GLY A C 1
ATOM 1624 O O . GLY A 1 202 ? 19.471 -27.495 -94.907 1.00 42.28 202 GLY A O 1
ATOM 1625 N N . GLY A 1 203 ? 19.737 -25.627 -93.648 1.00 40.94 203 GLY A N 1
ATOM 1626 C CA . GLY A 1 203 ? 19.193 -26.069 -92.333 1.00 40.94 203 GLY A CA 1
ATOM 1627 C C . GLY A 1 203 ? 20.144 -26.482 -91.169 1.00 40.94 203 GLY A C 1
ATOM 1628 O O . GLY A 1 203 ? 20.890 -27.447 -91.291 1.00 40.94 203 GLY A O 1
ATOM 1629 N N . GLY A 1 204 ? 20.010 -25.847 -89.979 1.00 39.47 204 GLY A N 1
ATOM 1630 C CA . GLY A 1 204 ? 20.461 -26.334 -88.636 1.00 39.47 204 GLY A CA 1
ATOM 1631 C C . GLY A 1 204 ? 20.569 -25.209 -87.566 1.00 39.47 204 GLY A C 1
ATOM 1632 O O . GLY A 1 204 ? 21.197 -24.205 -87.863 1.00 39.47 204 GLY A O 1
ATOM 1633 N N . LYS A 1 205 ? 19.932 -25.207 -86.365 1.00 47.06 205 LYS A N 1
ATOM 1634 C CA . LYS A 1 205 ? 20.157 -25.966 -85.081 1.00 47.06 205 LYS A CA 1
ATOM 1635 C C . LYS A 1 205 ? 20.258 -24.909 -83.924 1.00 47.06 205 LYS A C 1
ATOM 1637 O O . LYS A 1 205 ? 20.982 -23.948 -84.119 1.00 47.06 205 LYS A O 1
ATOM 1642 N N . GLY A 1 206 ? 19.497 -24.851 -82.811 1.00 46.44 206 GLY A N 1
ATOM 1643 C CA . GLY A 1 206 ? 19.463 -25.625 -81.534 1.00 46.44 206 GLY A CA 1
ATOM 1644 C C . GLY A 1 206 ? 19.432 -24.611 -80.333 1.00 46.44 206 GLY A C 1
ATOM 1645 O O . GLY A 1 206 ? 20.027 -23.556 -80.484 1.00 46.44 206 GLY A O 1
ATOM 1646 N N . VAL A 1 207 ? 18.632 -24.669 -79.243 1.00 48.50 207 VAL A N 1
ATOM 1647 C CA . VAL A 1 207 ? 18.500 -25.570 -78.052 1.00 48.50 207 VAL A CA 1
ATOM 1648 C C . VAL A 1 207 ? 18.998 -24.934 -76.703 1.00 48.50 207 VAL A C 1
ATOM 1650 O O . VAL A 1 207 ? 20.170 -24.616 -76.571 1.00 48.50 207 VAL A O 1
ATOM 1653 N N . VAL A 1 208 ? 18.062 -24.821 -75.725 1.00 46.84 208 VAL A N 1
ATOM 1654 C CA . VAL A 1 208 ? 18.060 -24.820 -74.212 1.00 46.84 208 VAL A CA 1
ATOM 1655 C C . VAL A 1 208 ? 18.993 -23.991 -73.286 1.00 46.84 208 VAL A C 1
ATOM 1657 O O . VAL A 1 208 ? 20.210 -24.104 -73.370 1.00 46.84 208 VAL A O 1
ATOM 1660 N N . ARG A 1 209 ? 18.397 -23.373 -72.228 1.00 48.22 209 ARG A N 1
ATOM 1661 C CA . ARG A 1 209 ? 18.802 -23.362 -70.776 1.00 48.22 209 ARG A CA 1
ATOM 1662 C C . ARG A 1 209 ? 17.800 -22.508 -69.950 1.00 48.22 209 ARG A C 1
ATOM 1664 O O . ARG A 1 209 ? 17.401 -21.471 -70.447 1.00 48.22 209 ARG A O 1
ATOM 1671 N N . GLY A 1 210 ? 17.312 -22.776 -68.732 1.00 47.03 210 GLY A N 1
ATOM 1672 C CA . GLY A 1 210 ? 17.665 -23.705 -67.653 1.00 47.03 210 GLY A CA 1
ATOM 1673 C C . GLY A 1 210 ? 17.801 -22.953 -66.305 1.00 47.03 210 GLY A C 1
ATOM 1674 O O . GLY A 1 210 ? 18.829 -22.336 -66.068 1.00 47.03 210 GLY A O 1
ATOM 1675 N N . VAL A 1 211 ? 16.746 -23.017 -65.481 1.00 49.75 211 VAL A N 1
ATOM 1676 C CA . VAL A 1 211 ? 16.495 -22.601 -64.072 1.00 49.75 211 VAL A CA 1
ATOM 1677 C C . VAL A 1 211 ? 17.698 -22.391 -63.112 1.00 49.75 211 VAL A C 1
ATOM 1679 O O . VAL A 1 211 ? 18.512 -23.288 -62.924 1.00 49.75 211 VAL A O 1
ATOM 1682 N N . LEU A 1 212 ? 17.685 -21.264 -62.375 1.00 48.06 212 LEU A N 1
ATOM 1683 C CA . LEU A 1 212 ? 18.382 -20.977 -61.096 1.00 48.06 212 LEU A CA 1
ATOM 1684 C C . LEU A 1 212 ? 17.372 -20.166 -60.235 1.00 48.06 212 LEU A C 1
ATOM 1686 O O . LEU A 1 212 ? 16.824 -19.201 -60.751 1.00 48.06 212 LEU A O 1
ATOM 1690 N N . GLY A 1 213 ? 16.982 -20.436 -58.985 1.00 47.03 213 GLY A N 1
ATOM 1691 C CA . GLY A 1 213 ? 17.566 -21.230 -57.903 1.00 47.03 213 GLY A CA 1
ATOM 1692 C C . GLY A 1 213 ? 17.827 -20.345 -56.665 1.00 47.03 213 GLY A C 1
ATOM 1693 O O . GLY A 1 213 ? 18.982 -20.113 -56.338 1.00 47.03 213 GLY A O 1
ATOM 1694 N N . LEU A 1 214 ? 16.780 -19.798 -56.021 1.00 53.09 214 LEU A N 1
ATOM 1695 C CA . LEU A 1 214 ? 16.840 -18.923 -54.825 1.00 53.09 214 LEU A CA 1
ATOM 1696 C C . LEU A 1 214 ? 17.069 -19.732 -53.522 1.00 53.09 214 LEU A C 1
ATOM 1698 O O . LEU A 1 214 ? 16.264 -20.624 -53.241 1.00 53.09 214 LEU A O 1
ATOM 1702 N N . PRO A 1 215 ? 18.081 -19.416 -52.687 1.00 48.94 215 PRO A N 1
ATOM 1703 C CA . PRO A 1 215 ? 18.275 -20.058 -51.386 1.00 48.94 215 PRO A CA 1
ATOM 1704 C C . PRO A 1 215 ? 17.789 -19.171 -50.223 1.00 48.94 215 PRO A C 1
ATOM 1706 O O . PRO A 1 215 ? 18.238 -18.038 -50.075 1.00 48.94 215 PRO A O 1
ATOM 1709 N N . GLY A 1 216 ? 16.921 -19.697 -49.347 1.00 43.97 216 GLY A N 1
ATOM 1710 C CA . GLY A 1 216 ? 16.629 -19.064 -48.051 1.00 43.97 216 GLY A CA 1
ATOM 1711 C C . GLY A 1 216 ? 15.336 -19.527 -47.370 1.00 43.97 216 GLY A C 1
ATOM 1712 O O . GLY A 1 216 ? 14.315 -18.855 -47.468 1.00 43.97 216 GLY A O 1
ATOM 1713 N N . ARG A 1 217 ? 15.371 -20.663 -46.654 1.00 52.06 217 ARG A N 1
ATOM 1714 C CA . ARG A 1 217 ? 14.312 -21.090 -45.716 1.00 52.06 217 ARG A CA 1
ATOM 1715 C C . ARG A 1 217 ? 14.622 -20.600 -44.294 1.00 52.06 217 ARG A C 1
ATOM 1717 O O . ARG A 1 217 ? 15.730 -20.790 -43.811 1.00 52.06 217 ARG A O 1
ATOM 1724 N N . PHE A 1 218 ? 13.591 -20.030 -43.668 1.00 51.41 218 PHE A N 1
ATOM 1725 C CA . PHE A 1 218 ? 13.060 -20.271 -42.314 1.00 51.41 218 PHE A CA 1
ATOM 1726 C C . PHE A 1 218 ? 13.949 -20.979 -41.279 1.00 51.41 218 PHE A C 1
ATOM 1728 O O . PHE A 1 218 ? 14.321 -22.116 -41.531 1.00 51.41 218 PHE A O 1
ATOM 1735 N N . VAL A 1 219 ? 14.070 -20.407 -40.068 1.00 49.22 219 VAL A N 1
ATOM 1736 C CA . VAL A 1 219 ? 13.716 -21.050 -38.776 1.00 49.22 219 VAL A CA 1
ATOM 1737 C C . VAL A 1 219 ? 13.484 -19.953 -37.721 1.00 49.22 219 VAL A C 1
ATOM 1739 O O . VAL A 1 219 ? 14.401 -19.224 -37.359 1.00 49.22 219 VAL A O 1
ATOM 1742 N N . GLY A 1 220 ? 12.250 -19.860 -37.216 1.00 43.25 220 GLY A N 1
ATOM 1743 C CA . GLY A 1 220 ? 11.931 -19.271 -35.914 1.00 43.25 220 GLY A CA 1
ATOM 1744 C C . GLY A 1 220 ? 11.865 -20.366 -34.843 1.00 43.25 220 GLY A C 1
ATOM 1745 O O . GLY A 1 220 ? 11.566 -21.515 -35.166 1.00 43.25 220 GLY A O 1
ATOM 1746 N N . GLY A 1 221 ? 12.125 -20.026 -33.577 1.00 42.53 221 GLY A N 1
ATOM 1747 C CA . GLY A 1 221 ? 11.988 -20.978 -32.471 1.00 42.53 221 GLY A CA 1
ATOM 1748 C C . GLY A 1 221 ? 12.526 -20.485 -31.126 1.00 42.53 221 GLY A C 1
ATOM 1749 O O . GLY A 1 221 ? 13.723 -20.514 -30.882 1.00 42.53 221 GLY A O 1
ATOM 1750 N N . ILE A 1 222 ? 11.594 -20.030 -30.285 1.00 53.72 222 ILE A N 1
ATOM 1751 C CA . ILE A 1 222 ? 11.468 -20.197 -28.823 1.00 53.72 222 ILE A CA 1
ATOM 1752 C C . ILE A 1 222 ? 12.717 -20.715 -28.079 1.00 53.72 222 ILE A C 1
ATOM 1754 O O . ILE A 1 222 ? 13.073 -21.885 -28.197 1.00 53.72 222 ILE A O 1
ATOM 1758 N N . LEU A 1 223 ? 13.271 -19.892 -27.179 1.00 49.06 223 LEU A N 1
ATOM 1759 C CA . LEU A 1 223 ? 14.230 -20.328 -26.159 1.00 49.06 223 LEU A CA 1
ATOM 1760 C C . LEU A 1 223 ? 13.588 -20.248 -24.764 1.00 49.06 223 LEU A C 1
ATOM 1762 O O . LEU A 1 223 ? 13.673 -19.238 -24.071 1.00 49.06 223 LEU A O 1
ATOM 1766 N N . GLY A 1 224 ? 12.910 -21.331 -24.375 1.00 41.62 224 GLY A N 1
ATOM 1767 C CA . GLY A 1 224 ? 12.502 -21.618 -22.999 1.00 41.62 224 GLY A CA 1
ATOM 1768 C C . GLY A 1 224 ? 13.461 -22.639 -22.388 1.00 41.62 224 GLY A C 1
ATOM 1769 O O . GLY A 1 224 ? 13.486 -23.788 -22.821 1.00 41.62 224 GLY A O 1
ATOM 1770 N N . GLY A 1 225 ? 14.259 -22.224 -21.401 1.00 36.97 225 GLY A N 1
ATOM 1771 C CA . GLY A 1 225 ? 15.269 -23.061 -20.747 1.00 36.97 225 GLY A CA 1
ATOM 1772 C C . GLY A 1 225 ? 14.959 -23.305 -19.270 1.00 36.97 225 GLY A C 1
ATOM 1773 O O . GLY A 1 225 ? 14.942 -22.371 -18.475 1.00 36.97 225 GLY A O 1
ATOM 1774 N N . LYS A 1 226 ? 14.742 -24.575 -18.906 1.00 35.47 226 LYS A N 1
ATOM 1775 C CA . LYS A 1 226 ? 14.801 -25.092 -17.530 1.00 35.47 226 LYS A CA 1
ATOM 1776 C C . LYS A 1 226 ? 16.239 -25.531 -17.235 1.00 35.47 226 LYS A C 1
ATOM 1778 O O . LYS A 1 226 ? 16.799 -26.289 -18.019 1.00 35.47 226 LYS A O 1
ATOM 1783 N N . SER A 1 227 ? 16.783 -25.150 -16.082 1.00 36.94 227 SER A N 1
ATOM 1784 C CA . SER A 1 227 ? 17.906 -25.850 -15.448 1.00 36.94 227 SER A CA 1
ATOM 1785 C C . SER A 1 227 ? 17.618 -26.007 -13.957 1.00 36.94 227 SER A C 1
ATOM 1787 O O . SER A 1 227 ? 17.172 -25.069 -13.298 1.00 36.94 227 SER A O 1
ATOM 1789 N N . ALA A 1 228 ? 17.800 -27.229 -13.466 1.00 41.28 228 ALA A N 1
ATOM 1790 C CA . ALA A 1 228 ? 17.631 -27.626 -12.080 1.00 41.28 228 ALA A CA 1
ATOM 1791 C C . ALA A 1 228 ? 18.963 -27.487 -11.330 1.00 41.28 228 ALA A C 1
ATOM 1793 O O . ALA A 1 228 ? 20.000 -27.896 -11.846 1.00 41.28 228 ALA A O 1
ATOM 1794 N N . GLY A 1 229 ? 18.918 -26.982 -10.093 1.00 31.64 229 GLY A N 1
ATOM 1795 C CA . GLY A 1 229 ? 20.045 -27.063 -9.163 1.00 31.64 229 GLY A CA 1
ATOM 1796 C C . GLY A 1 229 ? 20.029 -26.011 -8.053 1.00 31.64 229 GLY A C 1
ATOM 1797 O O . GLY A 1 229 ? 20.479 -24.898 -8.263 1.00 31.64 229 GLY A O 1
ATOM 1798 N N . SER A 1 230 ? 19.585 -26.430 -6.863 1.00 34.56 230 SER A N 1
ATOM 1799 C CA . SER A 1 230 ? 19.910 -25.875 -5.535 1.00 34.56 230 SER A CA 1
ATOM 1800 C C . SER A 1 230 ? 19.492 -24.432 -5.199 1.00 34.56 230 SER A C 1
ATOM 1802 O O . SER A 1 230 ? 20.191 -23.475 -5.493 1.00 34.56 230 SER A O 1
ATOM 1804 N N . HIS A 1 231 ? 18.371 -24.286 -4.488 1.00 29.95 231 HIS A N 1
ATOM 1805 C CA . HIS A 1 231 ? 18.326 -23.836 -3.084 1.00 29.95 231 HIS A CA 1
ATOM 1806 C C . HIS A 1 231 ? 16.854 -23.687 -2.673 1.00 29.95 231 HIS A C 1
ATOM 1808 O O . HIS A 1 231 ? 16.163 -22.725 -3.005 1.00 29.95 231 HIS A O 1
ATOM 1814 N N . ALA A 1 232 ? 16.357 -24.688 -1.948 1.00 45.75 232 ALA A N 1
ATOM 1815 C CA . ALA A 1 232 ? 15.129 -24.576 -1.181 1.00 45.75 232 ALA A CA 1
ATOM 1816 C C . ALA A 1 232 ? 15.337 -23.517 -0.088 1.00 45.75 232 ALA A C 1
ATOM 1818 O O . ALA A 1 232 ? 16.251 -23.685 0.713 1.00 45.75 232 ALA A O 1
ATOM 1819 N N . ASN A 1 233 ? 14.551 -22.430 -0.118 1.00 40.94 233 ASN A N 1
ATOM 1820 C CA . ASN A 1 233 ? 14.083 -21.617 1.028 1.00 40.94 233 ASN A CA 1
ATOM 1821 C C . ASN A 1 233 ? 13.573 -20.220 0.598 1.00 40.94 233 ASN A C 1
ATOM 1823 O O . ASN A 1 233 ? 13.950 -19.222 1.195 1.00 40.94 233 ASN A O 1
ATOM 1827 N N . VAL A 1 234 ? 12.715 -20.101 -0.428 1.00 41.31 234 VAL A N 1
ATOM 1828 C CA . VAL A 1 234 ? 12.007 -18.821 -0.718 1.00 41.31 234 VAL A CA 1
ATOM 1829 C C . VAL A 1 234 ? 10.528 -19.023 -1.114 1.00 41.31 234 VAL A C 1
ATOM 1831 O O . VAL A 1 234 ? 9.811 -18.073 -1.372 1.00 41.31 234 VAL A O 1
ATOM 1834 N N . ALA A 1 235 ? 9.991 -20.250 -1.100 1.00 40.94 235 ALA A N 1
ATOM 1835 C CA . ALA A 1 235 ? 8.622 -20.517 -1.581 1.00 40.94 235 ALA A CA 1
ATOM 1836 C C . ALA A 1 235 ? 7.528 -20.562 -0.487 1.00 40.94 235 ALA A C 1
ATOM 1838 O O . ALA A 1 235 ? 6.371 -20.856 -0.786 1.00 40.94 235 ALA A O 1
ATOM 1839 N N . ALA A 1 236 ? 7.861 -20.305 0.783 1.00 41.41 236 ALA A N 1
ATOM 1840 C CA . ALA A 1 236 ? 6.910 -20.436 1.897 1.00 41.41 236 ALA A CA 1
ATOM 1841 C C . ALA A 1 236 ? 6.240 -19.114 2.330 1.00 41.41 236 ALA A C 1
ATOM 1843 O O . ALA A 1 236 ? 5.224 -19.162 3.020 1.00 41.41 236 ALA A O 1
ATOM 1844 N N . SER A 1 237 ? 6.770 -17.951 1.927 1.00 45.31 237 SER A N 1
ATOM 1845 C CA . SER A 1 237 ? 6.288 -16.632 2.381 1.00 45.31 237 SER A CA 1
ATOM 1846 C C . SER A 1 237 ? 5.107 -16.113 1.547 1.00 45.31 237 SER A C 1
ATOM 1848 O O . SER A 1 237 ? 4.066 -15.736 2.088 1.00 45.31 237 SER A O 1
ATOM 1850 N N . ASP A 1 238 ? 5.201 -16.210 0.218 1.00 50.97 238 ASP A N 1
ATOM 1851 C CA . ASP A 1 238 ? 4.184 -15.664 -0.699 1.00 50.97 238 ASP A CA 1
ATOM 1852 C C . ASP A 1 238 ? 2.867 -16.452 -0.675 1.00 50.97 238 ASP A C 1
ATOM 1854 O O . ASP A 1 238 ? 1.787 -15.928 -0.951 1.00 50.97 238 ASP A O 1
ATOM 1858 N N . ASN A 1 239 ? 2.928 -17.717 -0.256 1.00 53.28 239 ASN A N 1
ATOM 1859 C CA . ASN A 1 239 ? 1.745 -18.555 -0.088 1.00 53.28 239 ASN A CA 1
ATOM 1860 C C . ASN A 1 239 ? 0.982 -18.232 1.214 1.00 53.28 239 ASN A C 1
ATOM 1862 O O . ASN A 1 239 ? -0.195 -18.562 1.340 1.00 53.28 239 ASN A O 1
ATOM 1866 N N . GLN A 1 240 ? 1.616 -17.572 2.192 1.00 54.84 240 GLN A N 1
ATOM 1867 C CA . GLN A 1 240 ? 0.927 -17.101 3.398 1.00 54.84 240 GLN A CA 1
ATOM 1868 C C . GLN A 1 240 ? 0.250 -15.750 3.175 1.00 54.84 240 GLN A C 1
ATOM 1870 O O . GLN A 1 240 ? -0.884 -15.568 3.620 1.00 54.84 240 GLN A O 1
ATOM 1875 N N . SER A 1 241 ? 0.878 -14.840 2.426 1.00 55.75 241 SER A N 1
ATOM 1876 C CA . SER A 1 241 ? 0.266 -13.551 2.088 1.00 55.75 241 SER A CA 1
ATOM 1877 C C . SER A 1 241 ? -0.993 -13.743 1.231 1.00 55.75 241 SER A C 1
ATOM 1879 O O . SER A 1 241 ? -2.047 -13.212 1.582 1.00 55.75 241 SER A O 1
ATOM 1881 N N . LEU A 1 242 ? -0.960 -14.605 0.207 1.00 57.94 242 LEU A N 1
ATOM 1882 C CA . LEU A 1 242 ? -2.138 -14.931 -0.614 1.00 57.94 242 LEU A CA 1
ATOM 1883 C C . LEU A 1 242 ? -3.281 -15.569 0.197 1.00 57.94 242 LEU A C 1
ATOM 1885 O O . LEU A 1 242 ? -4.453 -15.264 -0.032 1.00 57.94 242 LEU A O 1
ATOM 1889 N N . ARG A 1 243 ? -2.963 -16.402 1.197 1.00 61.81 243 ARG A N 1
ATOM 1890 C CA . ARG A 1 243 ? -3.966 -17.006 2.094 1.00 61.81 243 ARG A CA 1
ATOM 1891 C C . ARG A 1 243 ? -4.585 -15.992 3.057 1.00 61.81 243 ARG A C 1
ATOM 1893 O O . ARG A 1 243 ? -5.793 -16.044 3.291 1.00 61.81 243 ARG A O 1
ATOM 1900 N N . ILE A 1 244 ? -3.793 -15.053 3.576 1.00 68.81 244 ILE A N 1
ATOM 1901 C CA . ILE A 1 244 ? -4.268 -13.985 4.469 1.00 68.81 244 ILE A CA 1
ATOM 1902 C C . ILE A 1 244 ? -5.134 -12.982 3.691 1.00 68.81 244 ILE A C 1
ATOM 1904 O O . ILE A 1 244 ? -6.245 -12.672 4.124 1.00 68.81 244 ILE A O 1
ATOM 1908 N N . TYR A 1 245 ? -4.700 -12.541 2.504 1.00 70.12 245 TYR A N 1
ATOM 1909 C CA . TYR A 1 245 ? -5.499 -11.661 1.640 1.00 70.12 245 TYR A CA 1
ATOM 1910 C C . TYR A 1 245 ? -6.791 -12.337 1.151 1.00 70.12 245 TYR A C 1
ATOM 1912 O O . TYR A 1 245 ? -7.842 -11.688 1.108 1.00 70.12 245 TYR A O 1
ATOM 1920 N N . GLY A 1 246 ? -6.761 -13.644 0.864 1.00 71.88 246 GLY A N 1
ATOM 1921 C CA . GLY A 1 246 ? -7.952 -14.430 0.532 1.00 71.88 246 GLY A CA 1
ATOM 1922 C C . GLY A 1 246 ? -8.961 -14.512 1.684 1.00 71.88 246 GLY A C 1
ATOM 1923 O O . GLY A 1 246 ? -10.157 -14.306 1.473 1.00 71.88 246 GLY A O 1
ATOM 1924 N N . TRP A 1 247 ? -8.498 -14.727 2.921 1.00 72.50 247 TRP A N 1
ATOM 1925 C CA . TRP A 1 247 ? -9.374 -14.807 4.098 1.00 72.50 247 TRP A CA 1
ATOM 1926 C C . TRP A 1 247 ? -9.961 -13.449 4.509 1.00 72.50 247 TRP A C 1
ATOM 1928 O O . TRP A 1 247 ? -11.136 -13.369 4.880 1.00 72.50 247 TRP A O 1
ATOM 1938 N N . ILE A 1 248 ? -9.192 -12.363 4.377 1.00 78.88 248 ILE A N 1
ATOM 1939 C CA . ILE A 1 248 ? -9.680 -10.991 4.594 1.00 78.88 248 ILE A CA 1
ATOM 1940 C C . ILE A 1 248 ? -10.749 -10.634 3.554 1.00 78.88 248 ILE A C 1
ATOM 1942 O O . ILE A 1 248 ? -11.780 -10.056 3.905 1.00 78.88 248 ILE A O 1
ATOM 1946 N N . SER A 1 249 ? -10.537 -11.008 2.289 1.00 75.94 249 SER A N 1
ATOM 1947 C CA . SER A 1 249 ? -11.500 -10.765 1.209 1.00 75.94 249 SER A CA 1
ATOM 1948 C C . SER A 1 249 ? -12.788 -11.562 1.424 1.00 75.94 249 SER A C 1
ATOM 1950 O O . SER A 1 249 ? -13.870 -10.984 1.401 1.00 75.94 249 SER A O 1
ATOM 1952 N N . TYR A 1 250 ? -12.683 -12.849 1.765 1.00 77.94 250 TYR A N 1
ATOM 1953 C CA . TYR A 1 250 ? -13.832 -13.688 2.120 1.00 77.94 250 TYR A CA 1
ATOM 1954 C C . TYR A 1 250 ? -14.601 -13.149 3.335 1.00 77.94 250 TYR A C 1
ATOM 1956 O O . TYR A 1 250 ? -15.831 -13.132 3.335 1.00 77.94 250 TYR A O 1
ATOM 1964 N N . SER A 1 251 ? -13.896 -12.642 4.349 1.00 70.69 251 SER A N 1
ATOM 1965 C CA . SER A 1 251 ? -14.516 -12.064 5.548 1.00 70.69 251 SER A CA 1
ATOM 1966 C C . SER A 1 251 ? -15.272 -10.766 5.247 1.00 70.69 251 SER A C 1
ATOM 1968 O O . SER A 1 251 ? -16.361 -10.547 5.781 1.00 70.69 251 SER A O 1
ATOM 1970 N N . LYS A 1 252 ? -14.737 -9.918 4.357 1.00 73.88 252 LYS A N 1
ATOM 1971 C CA . LYS A 1 252 ? -15.429 -8.712 3.874 1.00 73.88 252 LYS A CA 1
ATOM 1972 C C . LYS A 1 252 ? -16.662 -9.068 3.039 1.00 73.88 252 LYS A C 1
ATOM 1974 O O . LYS A 1 252 ? -17.722 -8.492 3.275 1.00 73.88 252 LYS A O 1
ATOM 1979 N N . THR A 1 253 ? -16.554 -10.053 2.147 1.00 78.50 253 THR A N 1
ATOM 1980 C CA . THR A 1 253 ? -17.682 -10.558 1.347 1.00 78.50 253 THR A CA 1
ATOM 1981 C C . THR A 1 253 ? -18.785 -11.135 2.235 1.00 78.50 253 THR A C 1
ATOM 1983 O O . THR A 1 253 ? -19.943 -10.755 2.099 1.00 78.50 253 THR A O 1
ATOM 1986 N N . GLN A 1 254 ? -18.435 -11.946 3.237 1.00 70.12 254 GLN A N 1
ATOM 1987 C CA . GLN A 1 254 ? -19.385 -12.499 4.211 1.00 70.12 254 GLN A CA 1
ATOM 1988 C C . GLN A 1 254 ? -20.108 -11.420 5.032 1.00 70.12 254 GLN A C 1
ATOM 1990 O O . GLN A 1 254 ? -21.285 -11.575 5.364 1.00 70.12 254 GLN A O 1
ATOM 1995 N N . LYS A 1 255 ? -19.427 -10.318 5.372 1.00 68.69 255 LYS A N 1
ATOM 1996 C CA . LYS A 1 255 ? -20.041 -9.195 6.095 1.00 68.69 255 LYS A CA 1
ATOM 1997 C C . LYS A 1 255 ? -20.975 -8.384 5.188 1.00 68.69 255 LYS A C 1
ATOM 1999 O O . LYS A 1 255 ? -22.101 -8.105 5.589 1.00 68.69 255 LYS A O 1
ATOM 2004 N N . SER A 1 256 ? -20.556 -8.121 3.949 1.00 72.00 256 SER A N 1
ATOM 2005 C CA . SER A 1 256 ? -21.363 -7.446 2.922 1.00 72.00 256 SER A CA 1
ATOM 2006 C C . SER A 1 256 ? -22.636 -8.227 2.574 1.00 72.00 256 SER A C 1
ATOM 2008 O O . SER A 1 256 ? -23.721 -7.654 2.519 1.00 72.00 256 SER A O 1
ATOM 2010 N N . GLU A 1 257 ? -22.541 -9.549 2.404 1.00 72.56 257 GLU A N 1
ATOM 2011 C CA . GLU A 1 257 ? -23.702 -10.401 2.115 1.00 72.56 257 GLU A CA 1
ATOM 2012 C C . GLU A 1 257 ? -24.685 -10.486 3.288 1.00 72.56 257 GLU A C 1
ATOM 2014 O O . GLU A 1 257 ? -25.899 -10.544 3.080 1.00 72.56 257 GLU A O 1
ATOM 2019 N N . LYS A 1 258 ? -24.189 -10.493 4.533 1.00 69.69 258 LYS A N 1
ATOM 2020 C CA . LYS A 1 258 ? -25.045 -10.454 5.728 1.00 69.69 258 LYS A CA 1
ATOM 2021 C C . LYS A 1 258 ? -25.764 -9.113 5.852 1.00 69.69 258 LYS A C 1
ATOM 2023 O O . LYS A 1 258 ? -26.963 -9.112 6.114 1.00 69.69 258 LYS A O 1
ATOM 2028 N N . GLU A 1 259 ? -25.079 -8.002 5.593 1.00 71.38 259 GLU A N 1
ATOM 2029 C CA . GLU A 1 259 ? -25.680 -6.663 5.588 1.00 71.38 259 GLU A CA 1
ATOM 2030 C C . GLU A 1 259 ? -26.710 -6.497 4.457 1.00 71.38 259 GLU A C 1
ATOM 2032 O O . GLU A 1 259 ? -27.778 -5.922 4.675 1.00 71.38 259 GLU A O 1
ATOM 2037 N N . GLU A 1 260 ? -26.464 -7.059 3.269 1.00 73.12 260 GLU A N 1
ATOM 2038 C CA . GLU A 1 260 ? -27.430 -7.035 2.165 1.00 73.12 260 GLU A CA 1
ATOM 2039 C C . GLU A 1 260 ? -28.656 -7.920 2.446 1.00 73.12 260 GLU A C 1
ATOM 2041 O O . GLU A 1 260 ? -29.792 -7.504 2.207 1.00 73.12 260 GLU A O 1
ATOM 2046 N N . LYS A 1 261 ? -28.466 -9.109 3.034 1.00 70.19 261 LYS A N 1
ATOM 2047 C CA . LYS A 1 261 ? -29.574 -9.971 3.487 1.00 70.19 261 LYS A CA 1
ATOM 2048 C C . LYS A 1 261 ? -30.398 -9.301 4.588 1.00 70.19 261 LYS A C 1
ATOM 2050 O O . LYS A 1 261 ? -31.622 -9.417 4.578 1.00 70.19 261 LYS A O 1
ATOM 2055 N N . GLN A 1 262 ? -29.765 -8.548 5.486 1.00 68.62 262 GLN A N 1
ATOM 2056 C CA . GLN A 1 262 ? -30.452 -7.801 6.541 1.00 68.62 262 GLN A CA 1
ATOM 2057 C C . GLN A 1 262 ? -31.246 -6.611 5.972 1.00 68.62 262 GLN A C 1
ATOM 2059 O O . GLN A 1 262 ? -32.386 -6.389 6.379 1.00 68.62 262 GLN A O 1
ATOM 2064 N N . LYS A 1 263 ? -30.720 -5.918 4.949 1.00 70.38 263 LYS A N 1
ATOM 2065 C CA . LYS A 1 263 ? -31.452 -4.878 4.197 1.00 70.38 263 LYS A CA 1
ATOM 2066 C C . LYS A 1 263 ? -32.633 -5.448 3.404 1.00 70.38 263 LYS A C 1
ATOM 2068 O O . LYS A 1 263 ? -33.719 -4.875 3.439 1.00 70.38 263 LYS A O 1
ATOM 2073 N N . ARG A 1 264 ? -32.472 -6.610 2.759 1.00 65.62 264 ARG A N 1
ATOM 2074 C CA . ARG A 1 264 ? -33.560 -7.311 2.044 1.00 65.62 264 ARG A CA 1
ATOM 2075 C C . ARG A 1 264 ? -34.655 -7.824 2.989 1.00 65.62 264 ARG A C 1
ATOM 2077 O O . ARG A 1 264 ? -35.820 -7.842 2.605 1.00 65.62 264 ARG A O 1
ATOM 2084 N N . GLN A 1 265 ? -34.313 -8.192 4.225 1.00 62.50 265 GLN A N 1
ATOM 2085 C CA . GLN A 1 265 ? -35.294 -8.570 5.253 1.00 62.50 265 GLN A CA 1
ATOM 2086 C C . GLN A 1 265 ? -36.020 -7.358 5.859 1.00 62.50 265 GLN A C 1
ATOM 2088 O O . GLN A 1 265 ? -37.196 -7.469 6.196 1.00 62.50 265 GLN A O 1
ATOM 2093 N N . GLN A 1 266 ? -35.372 -6.191 5.943 1.00 57.97 266 GLN A N 1
ATOM 2094 C CA . GLN A 1 266 ? -36.009 -4.942 6.389 1.00 57.97 266 GLN A CA 1
ATOM 2095 C C . GLN A 1 266 ? -36.882 -4.275 5.308 1.00 57.97 266 GLN A C 1
ATOM 2097 O O . GLN A 1 266 ? -37.776 -3.504 5.647 1.00 57.97 266 GLN A O 1
ATOM 2102 N N . GLN A 1 267 ? -36.669 -4.591 4.024 1.00 51.56 267 GLN A N 1
ATOM 2103 C CA . GLN A 1 267 ? -37.464 -4.081 2.896 1.00 51.56 267 GLN A CA 1
ATOM 2104 C C . GLN A 1 267 ? -38.632 -4.989 2.473 1.00 51.56 267 GLN A C 1
ATOM 2106 O O . GLN A 1 267 ? -39.338 -4.662 1.518 1.00 51.56 267 GLN A O 1
ATOM 2111 N N . GLN A 1 268 ? -38.898 -6.101 3.169 1.00 43.31 268 GLN A N 1
ATOM 2112 C CA . GLN A 1 268 ? -40.146 -6.827 2.931 1.00 43.31 268 GLN A CA 1
ATOM 2113 C C . GLN A 1 268 ? -41.341 -6.025 3.479 1.00 43.31 268 GLN A C 1
ATOM 2115 O O . GLN A 1 268 ? -41.360 -5.686 4.667 1.00 43.31 268 GLN A O 1
ATOM 2120 N N . PRO A 1 269 ? -42.366 -5.727 2.658 1.00 41.97 269 PRO A N 1
ATOM 2121 C CA . PRO A 1 269 ? -43.564 -5.067 3.145 1.00 41.97 269 PRO A CA 1
ATOM 2122 C C . PRO A 1 269 ? -44.290 -6.015 4.104 1.00 41.97 269 PRO A C 1
ATOM 2124 O O . PRO A 1 269 ? -44.605 -7.155 3.760 1.00 41.97 269 PRO A O 1
ATOM 2127 N N . LYS A 1 270 ? -44.571 -5.538 5.324 1.00 42.81 270 LYS A N 1
ATOM 2128 C CA . LYS A 1 270 ? -45.437 -6.234 6.288 1.00 42.81 270 LYS A CA 1
ATOM 2129 C C . LYS A 1 270 ? -46.728 -6.666 5.569 1.00 42.81 270 LYS A C 1
ATOM 2131 O O . LYS A 1 270 ? -47.348 -5.818 4.922 1.00 42.81 270 LYS A O 1
ATOM 2136 N N . PRO A 1 271 ? -47.181 -7.930 5.681 1.00 39.03 271 PRO A N 1
ATOM 2137 C CA . PRO A 1 271 ? -48.422 -8.346 5.050 1.00 39.03 271 PRO A CA 1
ATOM 2138 C C . PRO A 1 271 ? -49.569 -7.530 5.646 1.00 39.03 271 PRO A C 1
ATOM 2140 O O . PRO A 1 271 ? -49.848 -7.563 6.847 1.00 39.03 271 PRO A O 1
ATOM 2143 N N . ASN A 1 272 ? -50.196 -6.747 4.776 1.00 43.41 272 ASN A N 1
ATOM 2144 C CA . ASN A 1 272 ? -51.232 -5.789 5.104 1.00 43.41 272 ASN A CA 1
ATOM 2145 C C . ASN A 1 272 ? -52.448 -6.538 5.690 1.00 43.41 272 ASN A C 1
ATOM 2147 O O . ASN A 1 272 ? -53.174 -7.232 4.974 1.00 43.41 272 ASN A O 1
ATOM 2151 N N . LYS A 1 273 ? -52.686 -6.416 7.006 1.00 48.00 273 LYS A N 1
ATOM 2152 C CA . LYS A 1 273 ? -53.795 -7.074 7.738 1.00 48.00 273 LYS A CA 1
ATOM 2153 C C . LYS A 1 273 ? -55.199 -6.608 7.306 1.00 48.00 273 LYS A C 1
ATOM 2155 O O . LYS A 1 273 ? -56.193 -7.097 7.837 1.00 48.00 273 LYS A O 1
ATOM 2160 N N . ILE A 1 274 ? -55.306 -5.713 6.326 1.00 48.41 274 ILE A N 1
ATOM 2161 C CA . ILE A 1 274 ? -56.574 -5.141 5.855 1.00 48.41 274 ILE A CA 1
ATOM 2162 C C . ILE A 1 274 ? -57.273 -6.044 4.821 1.00 48.41 274 ILE A C 1
ATOM 2164 O O . ILE A 1 274 ? -58.500 -6.051 4.750 1.00 48.41 274 ILE A O 1
ATOM 2168 N N . ARG A 1 275 ? -56.548 -6.914 4.101 1.00 43.53 275 ARG A N 1
ATOM 2169 C CA . ARG A 1 275 ? -57.168 -7.753 3.054 1.00 43.53 275 ARG A CA 1
ATOM 2170 C C . ARG A 1 275 ? -57.925 -8.980 3.587 1.00 43.53 275 ARG A C 1
ATOM 2172 O O . ARG A 1 275 ? -58.816 -9.479 2.921 1.00 43.53 275 ARG A O 1
ATOM 2179 N N . ARG A 1 276 ? -57.670 -9.416 4.830 1.00 39.78 276 ARG A N 1
ATOM 2180 C CA . ARG A 1 276 ? -58.396 -10.547 5.456 1.00 39.78 276 ARG A CA 1
ATOM 2181 C C . ARG A 1 276 ? -59.758 -10.179 6.057 1.00 39.78 276 ARG A C 1
ATOM 2183 O O . ARG A 1 276 ? -60.477 -11.076 6.494 1.00 39.78 276 ARG A O 1
ATOM 2190 N N . ARG A 1 277 ? -60.120 -8.890 6.114 1.00 42.56 277 ARG A N 1
ATOM 2191 C CA . ARG A 1 277 ? -61.451 -8.470 6.584 1.00 42.56 277 ARG A CA 1
ATOM 2192 C C . ARG A 1 277 ? -62.497 -8.444 5.472 1.00 42.56 277 ARG A C 1
ATOM 2194 O O . ARG A 1 277 ? -63.642 -8.719 5.792 1.00 42.56 277 ARG A O 1
ATOM 2201 N N . GLN A 1 278 ? -62.127 -8.202 4.213 1.00 47.19 278 GLN A N 1
ATOM 2202 C CA . GLN A 1 278 ? -63.097 -8.136 3.108 1.00 47.19 278 GLN A CA 1
ATOM 2203 C C . GLN A 1 278 ? -63.571 -9.521 2.634 1.00 47.19 278 GLN A C 1
ATOM 2205 O O . GLN A 1 278 ? -64.760 -9.698 2.376 1.00 47.19 278 GLN A O 1
ATOM 2210 N N . ASP A 1 279 ? -62.700 -10.535 2.652 1.00 46.56 279 ASP A N 1
ATOM 2211 C CA . ASP A 1 279 ? -63.100 -11.901 2.272 1.00 46.56 279 ASP A CA 1
ATOM 2212 C C . ASP A 1 279 ? -64.023 -12.556 3.316 1.00 46.56 279 ASP A C 1
ATOM 2214 O O . ASP A 1 279 ? -64.909 -13.339 2.976 1.00 46.56 279 ASP A O 1
ATOM 2218 N N . LYS A 1 280 ? -63.894 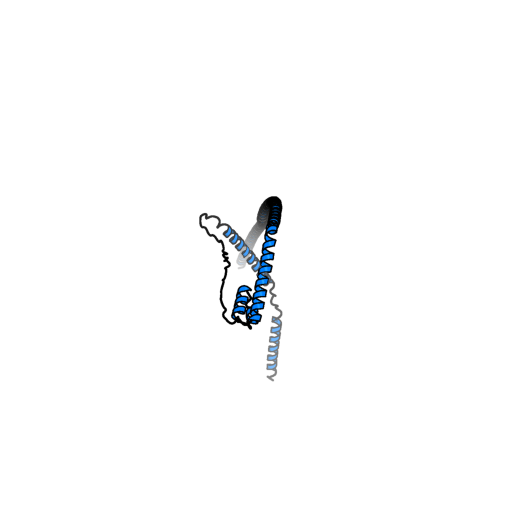-12.177 4.598 1.00 49.62 280 LYS A N 1
ATOM 2219 C CA . LYS A 1 280 ? -64.794 -12.657 5.661 1.00 49.62 280 LYS A CA 1
ATOM 2220 C C . LYS A 1 280 ? -66.178 -12.002 5.609 1.00 49.62 280 LYS A C 1
ATOM 2222 O O . LYS A 1 280 ? -67.163 -12.666 5.922 1.00 49.62 280 LYS A O 1
ATOM 2227 N N . THR A 1 281 ? -66.292 -10.741 5.182 1.00 52.81 281 THR A N 1
ATOM 2228 C CA . THR A 1 281 ? -67.603 -10.089 5.000 1.00 52.81 281 THR A CA 1
ATOM 2229 C C . THR A 1 281 ? -68.348 -10.593 3.766 1.00 52.81 281 THR A C 1
ATOM 2231 O O . THR A 1 281 ? -69.575 -10.684 3.814 1.00 52.81 281 THR A O 1
ATOM 2234 N N . HIS A 1 282 ? -67.647 -10.976 2.692 1.00 52.06 282 HIS A N 1
ATOM 2235 C CA . HIS A 1 282 ? -68.291 -11.581 1.521 1.00 52.06 282 HIS A CA 1
ATOM 2236 C C . HIS A 1 282 ? -68.770 -13.020 1.780 1.00 52.06 282 HIS A C 1
ATOM 2238 O O . HIS A 1 282 ? -69.878 -13.359 1.360 1.00 52.06 282 HIS A O 1
ATOM 2244 N N . LEU A 1 283 ? -68.032 -13.831 2.554 1.00 51.59 283 LEU A N 1
ATOM 2245 C CA . LEU A 1 283 ? -68.511 -15.166 2.950 1.00 51.59 283 LEU A CA 1
ATOM 2246 C C . LEU A 1 283 ? -69.688 -15.122 3.944 1.00 51.59 283 LEU A C 1
ATOM 2248 O O . LEU A 1 283 ? -70.604 -15.935 3.830 1.00 51.59 283 LEU A O 1
ATOM 2252 N N . CYS A 1 284 ? -69.730 -14.159 4.876 1.00 49.66 284 CYS A N 1
ATOM 2253 C CA . CYS A 1 284 ? -70.882 -14.015 5.780 1.00 49.66 284 CYS A CA 1
ATOM 2254 C C . CYS A 1 284 ? -72.161 -13.541 5.066 1.00 49.66 284 CYS A C 1
ATOM 2256 O O . CYS A 1 284 ? -73.251 -13.972 5.440 1.00 49.66 284 CYS A O 1
ATOM 2258 N N . ARG A 1 285 ? -72.060 -12.700 4.022 1.00 50.75 285 ARG A N 1
ATOM 2259 C CA . ARG A 1 285 ? -73.241 -12.256 3.251 1.00 50.75 285 ARG A CA 1
ATOM 2260 C C . ARG A 1 285 ? -73.852 -13.362 2.391 1.00 50.75 285 ARG A C 1
ATOM 2262 O O . ARG A 1 285 ? -75.071 -13.406 2.254 1.00 50.75 285 ARG A O 1
ATOM 2269 N N . LEU A 1 286 ? -73.041 -14.270 1.850 1.00 54.75 286 LEU A N 1
ATOM 2270 C CA . LEU A 1 286 ? -73.554 -15.404 1.073 1.00 54.75 286 LEU A CA 1
ATOM 2271 C C . LEU A 1 286 ? -74.270 -16.436 1.961 1.00 54.75 286 LEU A C 1
ATOM 2273 O O . LEU A 1 286 ? -75.294 -16.981 1.555 1.00 54.75 286 LEU A O 1
ATOM 2277 N N . ASN A 1 287 ? -73.806 -16.638 3.199 1.00 50.69 287 ASN A N 1
ATOM 2278 C CA . ASN A 1 287 ? -74.431 -17.587 4.126 1.00 50.69 287 ASN A CA 1
ATOM 2279 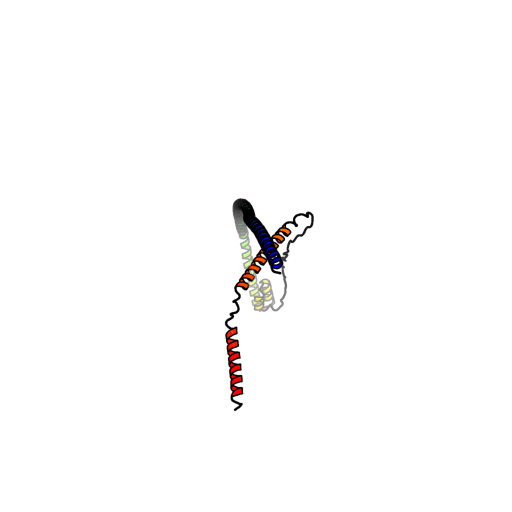C C . ASN A 1 287 ? -75.772 -17.072 4.700 1.00 50.69 287 ASN A C 1
ATOM 2281 O O . ASN A 1 287 ? -76.733 -17.830 4.817 1.00 50.69 287 ASN A O 1
ATOM 2285 N N . GLN A 1 288 ? -75.898 -15.764 4.966 1.00 54.44 288 GLN A N 1
ATOM 2286 C CA . GLN A 1 288 ? -77.174 -15.177 5.413 1.00 54.44 288 GLN A CA 1
ATOM 2287 C C . GLN A 1 288 ? -78.255 -15.166 4.319 1.00 54.44 288 GLN A C 1
ATOM 2289 O O . GLN A 1 288 ? -79.434 -15.353 4.624 1.00 54.44 288 GLN A O 1
ATOM 2294 N N . ASN A 1 289 ? -77.875 -15.018 3.046 1.00 52.62 289 ASN A N 1
ATOM 2295 C CA . ASN A 1 289 ? -78.829 -15.105 1.934 1.00 52.62 289 ASN A CA 1
ATOM 2296 C C . ASN A 1 289 ? -79.296 -16.549 1.667 1.00 52.62 289 ASN A C 1
ATOM 2298 O O . ASN A 1 289 ? -80.449 -16.755 1.297 1.00 52.62 289 ASN A O 1
ATOM 2302 N N . SER A 1 290 ? -78.453 -17.556 1.927 1.00 52.12 290 SER A N 1
ATOM 2303 C CA . SER A 1 290 ? -78.838 -18.973 1.821 1.00 52.12 290 SER A CA 1
ATOM 2304 C C . SER A 1 290 ? -79.801 -19.417 2.939 1.00 52.12 290 SER A C 1
ATOM 2306 O O . SER A 1 290 ? -80.747 -20.168 2.681 1.00 52.12 290 SER A O 1
ATOM 2308 N N . GLN A 1 291 ? -79.646 -18.882 4.157 1.00 53.44 291 GLN A N 1
ATOM 2309 C CA . GLN A 1 291 ? -80.581 -19.146 5.261 1.00 53.44 291 GLN A CA 1
ATOM 2310 C C . GLN A 1 291 ? -81.927 -18.421 5.097 1.00 53.44 291 GLN A C 1
ATOM 2312 O O . GLN A 1 291 ? -82.960 -18.994 5.441 1.00 53.44 291 GLN A O 1
ATOM 2317 N N . ARG A 1 292 ? -81.954 -17.217 4.502 1.00 52.16 292 ARG A N 1
ATOM 2318 C CA . ARG A 1 292 ? -83.214 -16.512 4.192 1.00 52.16 292 ARG A CA 1
ATOM 2319 C C . ARG A 1 292 ? -84.032 -17.180 3.084 1.00 52.16 292 ARG A C 1
ATOM 2321 O O . ARG A 1 292 ? -85.249 -17.245 3.214 1.00 52.16 292 ARG A O 1
ATOM 2328 N N . CYS A 1 293 ? -83.402 -17.736 2.044 1.00 50.75 293 CYS A N 1
ATOM 2329 C CA . CYS A 1 293 ? -84.138 -18.491 1.018 1.00 50.75 293 CYS A CA 1
ATOM 2330 C C . CYS A 1 293 ? -84.770 -19.783 1.563 1.00 50.75 293 CYS A C 1
ATOM 2332 O O . CYS A 1 293 ? -85.841 -20.167 1.107 1.00 50.75 293 CYS A O 1
ATOM 2334 N N . SER A 1 294 ? -84.155 -20.416 2.568 1.00 53.28 294 SER A N 1
ATOM 2335 C CA . SER A 1 294 ? -84.678 -21.648 3.182 1.00 53.28 294 SER A CA 1
ATOM 2336 C C . SER A 1 294 ? -85.859 -21.423 4.142 1.00 53.28 294 SER A C 1
ATOM 2338 O O . SER A 1 294 ? -86.551 -22.379 4.480 1.00 53.28 294 SER A O 1
ATOM 2340 N N . GLN A 1 295 ? -86.101 -20.186 4.599 1.00 54.22 295 GLN A N 1
ATOM 2341 C CA . GLN A 1 295 ? -87.246 -19.852 5.463 1.00 54.22 295 GLN A CA 1
ATOM 2342 C C . GLN A 1 295 ? -88.489 -19.404 4.682 1.00 54.22 295 GLN A C 1
ATOM 2344 O O . GLN A 1 295 ? -89.588 -19.525 5.200 1.00 54.22 295 GLN A O 1
ATOM 2349 N N . ILE A 1 296 ? -88.340 -18.962 3.428 1.00 53.03 296 ILE A N 1
ATOM 2350 C CA . ILE A 1 296 ? -89.464 -18.530 2.572 1.00 53.03 296 ILE A CA 1
ATOM 2351 C C . ILE A 1 296 ? -90.155 -19.726 1.874 1.00 53.03 296 ILE A C 1
ATOM 2353 O O . ILE A 1 296 ? -91.194 -19.574 1.251 1.00 53.03 296 ILE A O 1
ATOM 2357 N N . THR A 1 297 ? -89.615 -20.944 1.999 1.00 51.91 297 THR A N 1
ATOM 2358 C CA . THR A 1 297 ? -90.172 -22.180 1.403 1.00 51.91 297 THR A CA 1
ATOM 2359 C C . THR A 1 297 ? -90.872 -23.105 2.414 1.00 51.91 297 THR A C 1
ATOM 2361 O O . THR A 1 297 ? -91.098 -24.277 2.119 1.00 51.91 297 THR A O 1
ATOM 2364 N N . ARG A 1 298 ? -91.194 -22.612 3.620 1.00 50.50 298 ARG A N 1
ATOM 2365 C CA . ARG A 1 298 ? -91.933 -23.354 4.665 1.00 50.50 298 ARG A CA 1
ATOM 2366 C C . ARG A 1 298 ? -93.100 -22.555 5.265 1.00 50.50 298 ARG A C 1
ATOM 2368 O O . ARG A 1 298 ? -93.315 -22.597 6.474 1.00 50.50 298 ARG A O 1
ATOM 2375 N N . GLU A 1 299 ? -93.843 -21.871 4.409 1.00 42.88 299 GLU A N 1
ATOM 2376 C CA . GLU A 1 299 ? -95.249 -21.497 4.624 1.00 42.88 299 GLU A CA 1
ATOM 2377 C C . GLU A 1 299 ? -96.057 -22.043 3.443 1.00 42.88 299 GLU A C 1
ATOM 2379 O O . GLU A 1 299 ? -97.188 -22.516 3.685 1.00 42.88 299 GLU A O 1
#